Protein AF-A0A1R3S1Y0-F1 (afdb_monomer_lite)

Organism: Aspergillus carbonarius (strain ITEM 5010) (NCBI:txid602072)

Structure (mmCIF, N/CA/C/O backbone):
data_AF-A0A1R3S1Y0-F1
#
_entry.id   AF-A0A1R3S1Y0-F1
#
loop_
_atom_site.group_PDB
_atom_site.id
_atom_site.type_symbol
_atom_site.label_atom_id
_atom_site.label_alt_id
_atom_site.label_comp_id
_atom_site.label_asym_id
_atom_site.label_entity_id
_atom_site.label_seq_id
_atom_site.pdbx_PDB_ins_code
_atom_site.Cartn_x
_atom_site.Cartn_y
_atom_site.Cartn_z
_atom_site.occupancy
_atom_site.B_iso_or_equiv
_atom_site.auth_seq_id
_atom_site.auth_comp_id
_atom_site.auth_asym_id
_atom_site.auth_atom_id
_atom_site.pdbx_PDB_model_num
ATOM 1 N N . MET A 1 1 ? 13.581 -16.186 -20.054 1.00 36.56 1 MET A N 1
ATOM 2 C CA . MET A 1 1 ? 12.235 -16.278 -19.464 1.00 36.56 1 MET A CA 1
ATOM 3 C C . MET A 1 1 ? 11.388 -16.978 -20.484 1.00 36.56 1 MET A C 1
ATOM 5 O O . MET A 1 1 ? 11.221 -16.449 -21.577 1.00 36.56 1 MET A O 1
ATOM 9 N N . GLU A 1 2 ? 10.968 -18.186 -20.160 1.00 37.59 2 GLU A N 1
ATOM 10 C CA . GLU A 1 2 ? 9.925 -18.860 -20.922 1.00 37.59 2 GLU A CA 1
ATOM 11 C C . GLU A 1 2 ? 8.561 -18.342 -20.452 1.00 37.59 2 GLU A C 1
ATOM 13 O O . GLU A 1 2 ? 8.463 -17.737 -19.377 1.00 37.59 2 GLU A O 1
ATOM 18 N N . LEU A 1 3 ? 7.528 -18.495 -21.281 1.00 39.78 3 LEU A N 1
ATOM 19 C CA . LEU A 1 3 ? 6.188 -17.944 -21.026 1.00 39.78 3 LEU A CA 1
ATOM 20 C C . LEU A 1 3 ? 5.546 -18.472 -19.727 1.00 39.78 3 LEU A C 1
ATOM 22 O O . LEU A 1 3 ? 4.613 -17.860 -19.219 1.00 39.78 3 LEU A O 1
ATOM 26 N N . ASP A 1 4 ? 6.061 -19.571 -19.185 1.00 53.78 4 ASP A N 1
ATOM 27 C CA . ASP A 1 4 ? 5.630 -20.271 -17.973 1.00 53.78 4 ASP A CA 1
ATOM 28 C C . ASP A 1 4 ? 6.520 -19.991 -16.744 1.00 53.78 4 ASP A C 1
ATOM 30 O O . ASP A 1 4 ? 6.373 -20.629 -15.700 1.00 53.78 4 ASP A O 1
ATOM 34 N N . SER A 1 5 ? 7.432 -19.018 -16.837 1.00 39.53 5 SER A N 1
ATOM 35 C CA . SER A 1 5 ? 8.285 -18.626 -15.708 1.00 39.53 5 SER A CA 1
ATOM 36 C C . SER A 1 5 ? 7.434 -18.149 -14.517 1.00 39.53 5 SER A C 1
ATOM 38 O O . SER A 1 5 ? 6.557 -17.301 -14.670 1.00 39.53 5 SER A O 1
ATOM 40 N N . VAL A 1 6 ? 7.714 -18.661 -13.312 1.00 43.81 6 VAL A N 1
ATOM 41 C CA . VAL A 1 6 ? 7.012 -18.275 -12.074 1.00 43.81 6 VAL A CA 1
ATOM 42 C C . VAL A 1 6 ? 7.639 -17.012 -11.481 1.00 43.81 6 VAL A C 1
ATOM 44 O O . VAL A 1 6 ? 8.850 -16.951 -11.268 1.00 43.81 6 VAL A O 1
ATOM 47 N N . PHE A 1 7 ? 6.806 -16.014 -11.175 1.00 40.78 7 PHE A N 1
ATOM 48 C CA . PHE A 1 7 ? 7.225 -14.731 -10.604 1.00 40.78 7 PHE A CA 1
ATOM 49 C C . PHE A 1 7 ? 6.645 -14.517 -9.211 1.00 40.78 7 PHE A C 1
ATOM 51 O O . PHE A 1 7 ? 5.503 -14.880 -8.928 1.00 40.78 7 PHE A O 1
ATOM 58 N N . TRP A 1 8 ? 7.411 -13.843 -8.356 1.00 44.31 8 TRP A N 1
ATOM 59 C CA . TRP A 1 8 ? 6.920 -13.387 -7.064 1.00 44.31 8 TRP A CA 1
ATOM 60 C C . TRP A 1 8 ? 6.257 -12.012 -7.203 1.00 44.31 8 TRP A C 1
ATOM 62 O O . TRP A 1 8 ? 6.916 -11.011 -7.474 1.00 44.31 8 TRP A O 1
ATOM 72 N N . LEU A 1 9 ? 4.936 -11.963 -7.013 1.00 45.12 9 LEU A N 1
ATOM 73 C CA . LEU A 1 9 ? 4.124 -10.757 -7.215 1.00 45.12 9 LEU A CA 1
ATOM 74 C C . LEU A 1 9 ? 4.259 -9.713 -6.097 1.00 45.12 9 LEU A C 1
ATOM 76 O O . LEU A 1 9 ? 3.846 -8.575 -6.292 1.00 45.12 9 LEU A O 1
ATOM 80 N N . THR A 1 10 ? 4.824 -10.069 -4.937 1.00 55.62 10 THR A N 1
ATOM 81 C CA . THR A 1 10 ? 4.933 -9.205 -3.743 1.00 55.62 10 THR A CA 1
ATOM 82 C C . THR A 1 10 ? 3.617 -8.454 -3.453 1.00 55.62 10 THR A C 1
ATOM 84 O O . THR A 1 10 ? 2.558 -9.081 -3.361 1.00 55.62 10 THR A O 1
ATOM 87 N N . SER A 1 11 ? 3.626 -7.119 -3.363 1.00 52.81 11 SER A N 1
ATOM 88 C CA . SER A 1 11 ? 2.414 -6.307 -3.185 1.00 52.81 11 SER A CA 1
ATOM 89 C C . SER A 1 11 ? 1.456 -6.330 -4.384 1.00 52.81 11 SER A C 1
ATOM 91 O O . SER A 1 11 ? 0.286 -6.011 -4.198 1.00 52.81 11 SER A O 1
ATOM 93 N N . GLY A 1 12 ? 1.880 -6.780 -5.570 1.00 47.19 12 GLY A N 1
ATOM 94 C CA . GLY A 1 12 ? 0.997 -7.058 -6.713 1.00 47.19 12 GLY A CA 1
ATOM 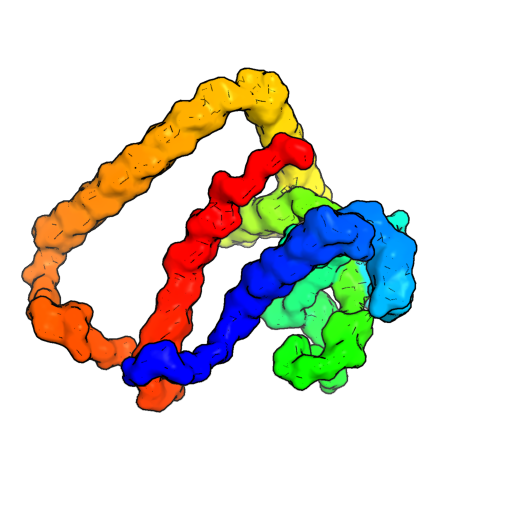95 C C . GLY A 1 12 ? -0.067 -8.123 -6.415 1.00 47.19 12 GLY A C 1
ATOM 96 O O . GLY A 1 12 ? -1.128 -8.131 -7.035 1.00 47.19 12 GLY A O 1
ATOM 97 N N . THR A 1 13 ? 0.148 -8.945 -5.383 1.00 68.69 13 THR A N 1
ATOM 98 C CA . THR A 1 13 ? -0.865 -9.869 -4.851 1.00 68.69 13 THR A CA 1
ATOM 99 C C . THR A 1 13 ? -2.109 -9.128 -4.348 1.00 68.69 13 THR A C 1
ATOM 101 O O . THR A 1 13 ? -3.210 -9.653 -4.471 1.00 68.69 13 THR A O 1
ATOM 104 N N . LYS A 1 14 ? -1.979 -7.879 -3.865 1.00 69.69 14 LYS A N 1
ATOM 105 C CA . LYS A 1 14 ? -3.115 -7.076 -3.376 1.00 69.69 14 LYS A CA 1
ATOM 106 C C . LYS A 1 14 ? -4.176 -6.849 -4.453 1.00 69.69 14 LYS A C 1
ATOM 108 O O . LYS A 1 14 ? -5.354 -6.838 -4.123 1.00 69.69 14 LYS A O 1
ATOM 113 N N . LEU A 1 15 ? -3.784 -6.721 -5.725 1.00 64.69 15 LEU A N 1
ATOM 114 C CA . LEU A 1 15 ? -4.734 -6.590 -6.834 1.00 64.69 15 LEU A CA 1
ATOM 115 C C . LEU A 1 15 ? -5.548 -7.874 -7.018 1.00 64.69 15 LEU A C 1
ATOM 117 O O . LEU A 1 15 ? -6.771 -7.824 -7.105 1.00 64.69 15 LEU A O 1
ATOM 121 N N . VAL A 1 16 ? -4.872 -9.025 -7.038 1.00 71.06 16 VAL A N 1
ATOM 122 C CA . VAL A 1 16 ? -5.528 -10.334 -7.160 1.00 71.06 16 VAL A CA 1
ATOM 123 C C . VAL A 1 16 ? -6.458 -10.573 -5.967 1.00 71.06 16 VAL A C 1
ATOM 125 O O . VAL A 1 16 ? -7.608 -10.962 -6.158 1.00 71.06 16 VAL A O 1
ATOM 128 N N . THR A 1 17 ? -6.003 -10.257 -4.749 1.00 73.94 17 THR A N 1
ATOM 129 C CA . THR A 1 17 ? -6.814 -10.330 -3.526 1.00 73.94 17 THR A CA 1
ATOM 130 C C . THR A 1 17 ? -8.009 -9.382 -3.578 1.00 73.94 17 THR A C 1
ATOM 132 O O . THR A 1 17 ? -9.114 -9.794 -3.243 1.00 73.94 17 THR A O 1
ATOM 135 N N . ALA A 1 18 ? -7.834 -8.141 -4.038 1.00 70.94 18 ALA A N 1
ATOM 136 C CA . ALA A 1 18 ? -8.928 -7.182 -4.165 1.00 70.94 18 ALA A CA 1
ATOM 137 C C . ALA A 1 18 ? -9.983 -7.668 -5.166 1.00 70.94 18 ALA A C 1
ATOM 139 O O . ALA A 1 18 ? -11.170 -7.640 -4.850 1.00 70.94 18 ALA A O 1
ATOM 140 N N . ILE A 1 19 ? -9.570 -8.183 -6.330 1.00 70.88 19 ILE A N 1
ATOM 141 C CA . ILE A 1 19 ? -10.487 -8.773 -7.317 1.00 70.88 19 ILE A CA 1
ATOM 142 C C . ILE A 1 19 ? -11.239 -9.960 -6.703 1.00 70.88 19 ILE A C 1
ATOM 144 O O . ILE A 1 19 ? -12.463 -10.013 -6.800 1.00 70.88 19 ILE A O 1
ATOM 148 N N . ALA A 1 20 ? -10.540 -10.874 -6.025 1.00 75.75 20 ALA A N 1
ATOM 149 C CA . ALA A 1 20 ? -11.164 -12.016 -5.357 1.00 75.75 20 ALA A CA 1
ATOM 150 C C . ALA A 1 20 ? -12.169 -11.577 -4.274 1.00 75.75 20 ALA A C 1
ATOM 152 O O . ALA A 1 20 ? -13.285 -12.095 -4.218 1.00 75.75 20 ALA A O 1
ATOM 153 N N . CYS A 1 21 ? -11.820 -10.578 -3.456 1.00 75.81 21 CYS A N 1
ATOM 154 C CA . CYS A 1 21 ? -12.736 -9.985 -2.482 1.00 75.81 21 CYS A CA 1
ATOM 155 C C . CYS A 1 21 ? -13.970 -9.388 -3.168 1.00 75.81 21 CYS A C 1
ATOM 157 O O . CYS A 1 21 ? -15.089 -9.665 -2.740 1.00 75.81 21 CYS A O 1
ATOM 159 N N . MET A 1 22 ? -13.798 -8.627 -4.252 1.00 77.56 22 MET A N 1
ATOM 160 C CA . MET A 1 22 ? -14.918 -8.019 -4.977 1.00 77.56 22 MET A CA 1
ATOM 161 C C . MET A 1 22 ? -15.824 -9.060 -5.646 1.00 77.56 22 MET A C 1
ATOM 163 O O . MET A 1 22 ? -17.041 -8.900 -5.621 1.00 77.56 22 MET A O 1
ATOM 167 N N . GLN A 1 23 ? -15.273 -10.167 -6.151 1.00 78.25 23 GLN A N 1
ATOM 168 C CA . GLN A 1 23 ? -16.064 -11.295 -6.661 1.00 78.25 23 GLN A CA 1
ATOM 169 C C . GLN A 1 23 ? -16.916 -11.952 -5.565 1.00 78.25 23 GLN A C 1
ATOM 171 O O . GLN A 1 23 ? -18.039 -12.387 -5.819 1.00 78.25 23 GLN A O 1
ATOM 176 N N . LEU A 1 24 ? -16.400 -12.048 -4.336 1.00 77.94 24 LEU A N 1
ATOM 177 C CA . LEU A 1 24 ? -17.170 -12.558 -3.198 1.00 77.94 24 LEU A CA 1
ATOM 178 C C . LEU A 1 24 ? -18.238 -11.562 -2.726 1.00 77.94 24 LEU A C 1
ATOM 180 O O . LEU A 1 24 ? -19.300 -11.989 -2.271 1.00 77.94 24 LEU A O 1
ATOM 184 N N . VAL A 1 25 ? -17.986 -10.257 -2.869 1.00 79.12 25 VAL A N 1
ATOM 185 C CA . VAL A 1 25 ? -18.993 -9.211 -2.637 1.00 79.12 25 VAL A CA 1
ATOM 186 C C . VAL A 1 25 ? -20.126 -9.306 -3.657 1.00 79.12 25 VAL A C 1
ATOM 188 O O . VAL A 1 25 ? -21.291 -9.305 -3.270 1.00 79.12 25 VAL A O 1
ATOM 191 N N . GLU A 1 26 ? -19.809 -9.471 -4.943 1.00 74.00 26 GLU A N 1
ATOM 192 C CA . GLU A 1 26 ? -20.806 -9.642 -6.011 1.00 74.00 26 GLU A CA 1
ATOM 193 C C . GLU A 1 26 ? -21.690 -10.881 -5.787 1.00 74.00 26 GLU A C 1
ATOM 195 O O . GLU A 1 26 ? -22.897 -10.846 -6.016 1.00 74.00 26 GLU A O 1
ATOM 200 N N . LYS A 1 27 ? -21.111 -11.962 -5.251 1.00 83.69 27 LYS A N 1
ATOM 201 C CA . LYS A 1 27 ? -21.838 -13.185 -4.866 1.00 83.69 27 LYS A CA 1
ATOM 202 C C . LYS A 1 27 ? -22.650 -13.051 -3.570 1.00 83.69 27 LYS A C 1
ATOM 204 O O . LYS A 1 27 ? -23.280 -14.023 -3.159 1.00 83.69 27 LYS A O 1
ATOM 209 N N . GLY A 1 28 ? -22.605 -11.900 -2.898 1.00 83.75 28 GLY A N 1
ATOM 210 C CA . GLY A 1 28 ? -23.275 -11.667 -1.616 1.00 83.75 28 GLY A CA 1
ATOM 211 C C . GLY A 1 28 ? -22.668 -12.427 -0.431 1.00 83.75 28 GLY A C 1
ATOM 212 O O . GLY A 1 28 ? -23.284 -12.480 0.630 1.00 83.75 28 GLY A O 1
ATOM 213 N N . VAL A 1 29 ? -21.479 -13.019 -0.596 1.00 87.12 29 VAL A N 1
ATOM 214 C CA . VAL A 1 29 ? -20.763 -13.747 0.467 1.00 87.12 29 VAL A CA 1
ATOM 215 C C . VAL A 1 29 ? -20.057 -12.773 1.404 1.00 87.12 29 VAL A C 1
ATOM 217 O O . VAL A 1 29 ? -20.050 -12.976 2.615 1.00 87.12 29 VAL A O 1
ATOM 220 N N . LEU A 1 30 ? -19.463 -11.716 0.842 1.00 82.94 30 LEU A N 1
ATOM 221 C CA . LEU A 1 30 ? -18.832 -10.638 1.597 1.00 82.94 30 LEU A CA 1
ATOM 222 C C . LEU A 1 30 ? -19.634 -9.344 1.467 1.00 82.94 30 LEU A C 1
ATOM 224 O O . LEU A 1 30 ? -20.295 -9.094 0.462 1.00 82.94 30 LEU A O 1
ATOM 228 N N . ARG A 1 31 ? -19.534 -8.480 2.475 1.00 84.88 31 ARG A N 1
ATOM 229 C CA . ARG A 1 31 ? -20.088 -7.124 2.442 1.00 84.88 31 ARG A CA 1
ATOM 230 C C . ARG A 1 31 ? -19.003 -6.149 2.868 1.00 84.88 31 ARG A C 1
ATOM 232 O O . ARG A 1 31 ? -18.331 -6.359 3.870 1.00 84.88 31 ARG A O 1
ATOM 239 N N . LEU A 1 32 ? -18.817 -5.090 2.082 1.00 75.75 32 LEU A N 1
ATOM 240 C CA . LEU A 1 32 ? -17.691 -4.167 2.251 1.00 75.75 32 LEU A CA 1
ATOM 241 C C . LEU A 1 32 ? -17.685 -3.439 3.599 1.00 75.75 32 LEU A C 1
ATOM 243 O O . LEU A 1 32 ? -16.610 -3.113 4.096 1.00 75.75 32 LEU A O 1
ATOM 247 N N . ASP A 1 33 ? -18.863 -3.207 4.173 1.00 87.81 33 ASP A N 1
ATOM 248 C CA . ASP A 1 33 ? -19.069 -2.391 5.373 1.00 87.81 33 ASP A CA 1
ATOM 249 C C . ASP A 1 33 ? -19.631 -3.204 6.557 1.00 87.81 33 ASP A C 1
ATOM 251 O O . ASP A 1 33 ? -20.208 -2.637 7.479 1.00 87.81 33 ASP A O 1
ATOM 255 N N . ASP A 1 34 ? -19.477 -4.532 6.529 1.00 87.88 34 ASP A N 1
ATOM 256 C CA . ASP A 1 34 ? -19.959 -5.444 7.573 1.00 87.88 34 ASP A CA 1
ATOM 257 C C . ASP A 1 34 ? -18.828 -5.799 8.549 1.00 87.88 34 ASP A C 1
ATOM 259 O O . ASP A 1 34 ? -17.887 -6.511 8.198 1.00 87.88 34 ASP A O 1
ATOM 263 N N . VAL A 1 35 ? -18.907 -5.240 9.758 1.00 90.06 35 VAL A N 1
ATOM 264 C CA . VAL A 1 35 ? -17.921 -5.439 10.832 1.00 90.06 35 VAL A CA 1
ATOM 265 C C . VAL A 1 35 ? -18.063 -6.821 11.463 1.00 90.06 35 VAL A C 1
ATOM 267 O O . VAL A 1 35 ? -17.059 -7.505 11.640 1.00 90.06 35 VAL A O 1
ATOM 270 N N . GLU A 1 36 ? -19.293 -7.257 11.751 1.00 91.81 36 GLU A N 1
ATOM 271 C CA . GLU A 1 36 ? -19.558 -8.545 12.407 1.00 91.81 36 GLU A CA 1
ATOM 272 C C . GLU A 1 36 ? -19.027 -9.703 11.559 1.00 91.81 36 GLU A C 1
ATOM 274 O O . GLU A 1 36 ? -18.466 -10.670 12.076 1.00 91.81 36 GLU A O 1
ATOM 279 N N . LEU A 1 37 ? -19.154 -9.591 10.233 1.00 86.00 37 LEU A N 1
ATOM 280 C CA . LEU A 1 37 ? -18.571 -10.549 9.305 1.00 86.00 37 LEU A CA 1
ATOM 281 C C . LEU A 1 37 ? -17.040 -10.588 9.400 1.00 86.00 37 LEU A C 1
ATOM 283 O O . LEU A 1 37 ? -16.466 -11.676 9.390 1.00 86.00 37 LEU A O 1
ATOM 287 N N . VAL A 1 38 ? -16.376 -9.432 9.479 1.00 84.44 38 VAL A N 1
ATOM 288 C CA . VAL A 1 38 ? -14.910 -9.361 9.602 1.00 84.44 38 VAL A CA 1
ATOM 289 C C . VAL A 1 38 ? -14.452 -9.971 10.922 1.00 84.44 38 VAL A C 1
ATOM 291 O O . VAL A 1 38 ? -13.542 -10.793 10.908 1.00 84.44 38 VAL A O 1
ATOM 294 N N . GLU A 1 39 ? -15.105 -9.637 12.032 1.00 87.12 39 GLU A N 1
ATOM 295 C CA . GLU A 1 39 ? -14.770 -10.153 13.367 1.00 87.12 39 GLU A CA 1
ATOM 296 C C . GLU A 1 39 ? -15.061 -11.655 13.484 1.00 87.12 39 GLU A C 1
ATOM 298 O O . GLU A 1 39 ? -14.283 -12.402 14.072 1.00 87.12 39 GLU A O 1
ATOM 303 N N . LYS A 1 40 ? -16.114 -12.152 12.827 1.00 85.38 40 LYS A N 1
ATOM 304 C CA . LYS A 1 40 ? -16.379 -13.594 12.731 1.00 85.38 40 LYS A CA 1
ATOM 305 C C . LYS A 1 40 ? -15.308 -14.340 11.931 1.00 85.38 40 LYS A C 1
ATOM 307 O O . LYS A 1 40 ? -15.007 -15.491 12.244 1.00 85.38 40 LYS A O 1
ATOM 312 N N . LEU A 1 41 ? -14.795 -13.731 10.860 1.00 82.50 41 LEU A N 1
ATOM 313 C CA . LEU A 1 41 ? -13.782 -14.339 9.992 1.00 82.50 41 LEU A CA 1
ATOM 314 C C . LEU A 1 41 ? -12.367 -14.224 10.572 1.00 82.50 41 LEU A C 1
ATOM 316 O O . LEU A 1 41 ? -11.560 -15.125 10.356 1.00 82.50 41 LEU A O 1
ATOM 320 N N . SER A 1 42 ? -12.075 -13.139 11.288 1.00 81.06 42 SER A N 1
ATOM 321 C CA . SER A 1 42 ? -10.805 -12.892 11.971 1.00 81.06 42 SER A CA 1
ATOM 322 C C . SER A 1 42 ? -11.067 -12.210 13.320 1.00 81.06 42 SER A C 1
ATOM 324 O O . SER A 1 42 ? -11.029 -10.977 13.416 1.00 81.06 42 SER A O 1
ATOM 326 N N . PRO A 1 43 ? -11.324 -13.004 14.375 1.00 82.44 43 PRO A N 1
ATOM 327 C CA . PRO A 1 43 ? -11.558 -12.497 15.729 1.00 82.44 43 PRO A CA 1
ATOM 328 C C . PRO A 1 43 ? -10.374 -11.695 16.277 1.00 82.44 43 PRO A C 1
ATOM 330 O O . PRO A 1 43 ? -10.524 -10.848 17.152 1.00 82.44 43 PRO A O 1
ATOM 333 N N . GLU A 1 44 ? -9.177 -11.914 15.739 1.00 78.69 44 GLU A N 1
ATOM 334 C CA . GLU A 1 44 ? -7.977 -11.173 16.112 1.00 78.69 44 GLU A CA 1
ATOM 335 C C . GLU A 1 44 ? -8.130 -9.676 15.819 1.00 78.69 44 GLU A C 1
ATOM 337 O O . GLU A 1 44 ? -7.687 -8.855 16.621 1.00 78.69 44 GLU A O 1
ATOM 342 N N . LEU A 1 45 ? -8.821 -9.308 14.730 1.00 83.44 45 LEU A N 1
ATOM 343 C CA . LEU A 1 45 ? -9.090 -7.911 14.371 1.00 83.44 45 LEU A CA 1
ATOM 344 C C . LEU A 1 45 ? -10.011 -7.208 15.380 1.00 83.44 45 LEU A C 1
ATOM 346 O O . LEU A 1 45 ? -9.920 -5.985 15.548 1.00 83.44 45 LEU A O 1
ATOM 350 N N . GLU A 1 46 ? -10.844 -7.958 16.104 1.00 83.56 46 GLU A N 1
ATOM 351 C CA . GLU A 1 46 ? -11.665 -7.450 17.208 1.00 83.56 46 GLU A CA 1
ATOM 352 C C . GLU A 1 46 ? -10.800 -7.049 18.415 1.00 83.56 46 GLU A C 1
ATOM 354 O O . GLU A 1 46 ? -11.081 -6.050 19.081 1.00 83.56 46 GLU A O 1
ATOM 359 N N . ALA A 1 47 ? -9.689 -7.744 18.654 1.00 83.88 47 ALA A N 1
ATOM 360 C CA . ALA A 1 47 ? -8.808 -7.474 19.789 1.00 83.88 47 ALA A CA 1
ATOM 361 C C . ALA A 1 47 ? -7.785 -6.350 19.531 1.00 83.88 47 ALA A C 1
ATOM 363 O O . ALA A 1 47 ? -7.222 -5.809 20.484 1.00 83.88 47 ALA A O 1
ATOM 364 N N . VAL A 1 48 ? -7.547 -5.967 18.267 1.00 86.06 48 VAL A N 1
ATOM 365 C CA . VAL A 1 48 ? -6.520 -4.963 17.933 1.00 86.06 48 VAL A CA 1
ATOM 366 C C . VAL A 1 48 ? -6.834 -3.597 18.558 1.00 86.06 48 VAL A C 1
ATOM 368 O O . VAL A 1 48 ? -7.963 -3.090 18.484 1.00 86.06 48 VAL A O 1
ATOM 371 N N . GLN A 1 49 ? -5.792 -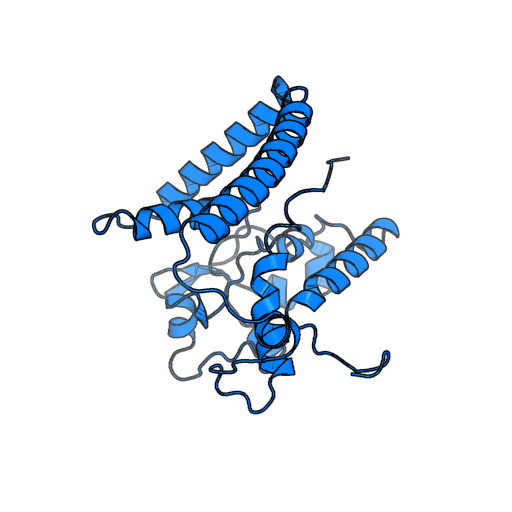2.996 19.137 1.00 89.31 49 GLN A N 1
ATOM 372 C CA . GLN A 1 49 ? -5.791 -1.687 19.789 1.00 89.31 49 GLN A CA 1
ATOM 373 C C . GLN A 1 49 ? -4.988 -0.650 18.992 1.00 89.31 49 GLN A C 1
ATOM 375 O O . GLN A 1 49 ? -4.206 -0.992 18.108 1.00 89.31 49 GLN A O 1
ATOM 380 N N . VAL A 1 50 ? -5.171 0.629 19.315 1.00 87.44 50 VAL A N 1
ATOM 381 C CA . VAL A 1 50 ? -4.474 1.757 18.685 1.00 87.44 50 VAL A CA 1
ATOM 382 C C . VAL A 1 50 ? -3.308 2.210 19.561 1.00 87.44 50 VAL A C 1
ATOM 384 O O . VAL A 1 50 ? -3.495 2.504 20.742 1.00 87.44 50 VAL A O 1
ATOM 387 N N . LEU A 1 51 ? -2.118 2.315 18.974 1.00 87.00 51 LEU A N 1
ATOM 388 C CA . LEU A 1 51 ? -0.897 2.779 19.625 1.00 87.00 51 LEU A CA 1
ATOM 389 C C . LEU A 1 51 ? -0.852 4.311 19.710 1.00 87.00 51 LEU A C 1
ATOM 391 O O . LEU A 1 51 ? -0.868 5.015 18.694 1.00 87.00 51 LEU A O 1
ATOM 395 N N . GLN A 1 52 ? -0.712 4.849 20.919 1.00 85.62 52 GLN A N 1
ATOM 396 C CA . GLN A 1 52 ? -0.544 6.279 21.200 1.00 85.62 52 GLN A CA 1
ATOM 397 C C . GLN A 1 52 ? 0.928 6.689 21.271 1.00 85.62 52 GLN A C 1
ATOM 399 O O . GLN A 1 52 ? 1.816 5.848 21.321 1.00 85.62 52 GLN A O 1
ATOM 404 N N . ASP A 1 53 ? 1.206 7.991 21.143 1.00 79.19 53 ASP A N 1
ATOM 405 C CA . ASP A 1 53 ? 2.587 8.507 21.036 1.00 79.19 53 ASP A CA 1
ATOM 406 C C . ASP A 1 53 ? 3.411 8.317 22.312 1.00 79.19 53 ASP A C 1
ATOM 408 O O . ASP A 1 53 ? 4.633 8.284 22.243 1.00 79.19 53 ASP A O 1
ATOM 412 N N . ASP A 1 54 ? 2.749 8.141 23.452 1.00 81.94 54 ASP A N 1
ATOM 413 C CA . ASP A 1 54 ? 3.362 7.779 24.731 1.00 81.94 54 ASP A CA 1
ATOM 414 C C . ASP A 1 54 ? 3.621 6.265 24.875 1.00 81.94 54 ASP A C 1
ATOM 416 O O . ASP A 1 54 ? 4.082 5.814 25.921 1.00 81.94 54 ASP A O 1
ATOM 420 N N . GLY A 1 55 ? 3.321 5.478 23.834 1.00 82.62 55 GLY A N 1
ATOM 421 C CA . GLY A 1 55 ? 3.458 4.023 23.816 1.00 82.62 55 GLY A CA 1
ATOM 422 C C . GLY A 1 55 ? 2.271 3.268 24.418 1.00 82.62 55 GLY A C 1
ATOM 423 O O . GLY A 1 55 ? 2.281 2.039 24.416 1.00 82.62 55 GLY A O 1
ATOM 424 N N . THR A 1 56 ? 1.238 3.959 24.912 1.00 87.88 56 THR A N 1
ATOM 425 C CA . THR A 1 56 ? 0.045 3.299 25.462 1.00 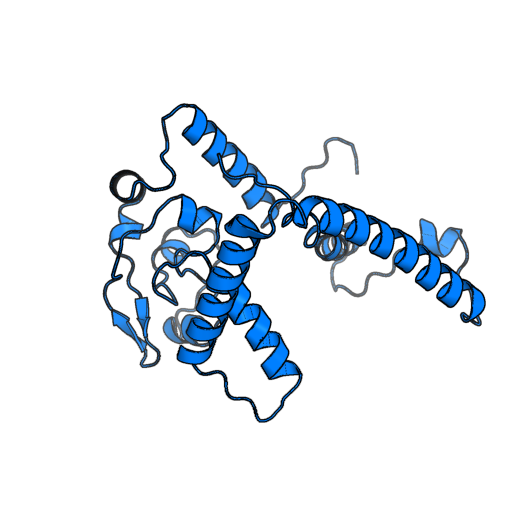87.88 56 THR A CA 1
ATOM 426 C C . THR A 1 56 ? -0.860 2.747 24.358 1.00 87.88 56 THR A C 1
ATOM 428 O O . THR A 1 56 ? -0.889 3.251 23.233 1.00 87.88 56 THR A O 1
ATOM 431 N N . LEU A 1 57 ? -1.615 1.693 24.679 1.00 90.12 57 LEU A N 1
ATOM 432 C CA . LEU A 1 57 ? -2.613 1.100 23.791 1.00 90.12 57 LEU A CA 1
ATOM 433 C C . LEU A 1 57 ? -4.015 1.498 24.245 1.00 90.12 57 LEU A C 1
ATOM 435 O O . LEU A 1 57 ? -4.368 1.336 25.414 1.00 90.12 57 LEU A O 1
ATOM 439 N N . VAL A 1 58 ? -4.824 1.990 23.309 1.00 90.94 58 VAL A N 1
ATOM 440 C CA . VAL A 1 58 ? -6.226 2.340 23.562 1.00 90.94 58 VAL A CA 1
ATOM 441 C C . VAL A 1 58 ? -7.164 1.524 22.673 1.00 90.94 58 VAL A C 1
ATOM 443 O O . VAL A 1 58 ? -6.788 1.167 21.554 1.00 90.94 58 VAL A O 1
ATOM 446 N N . PRO A 1 59 ? -8.397 1.228 23.117 1.00 91.69 59 PRO A N 1
ATOM 447 C CA . PRO A 1 59 ? -9.388 0.585 22.262 1.00 91.69 59 PRO A CA 1
ATOM 448 C C . PRO A 1 59 ? -9.649 1.385 20.977 1.00 91.69 59 PRO A C 1
ATOM 450 O O . PRO A 1 59 ? -9.639 2.620 20.976 1.00 91.69 59 PRO A O 1
ATOM 453 N N . LYS A 1 60 ? -9.908 0.678 19.874 1.00 88.75 60 LYS A N 1
ATOM 454 C CA . LYS A 1 60 ? -10.415 1.305 18.648 1.00 88.75 60 LYS A CA 1
ATOM 455 C C . LYS A 1 60 ? -11.844 1.811 18.866 1.00 88.75 60 LYS A C 1
ATOM 457 O O . LYS A 1 60 ? -12.636 1.179 19.557 1.00 88.75 60 LYS A O 1
ATOM 462 N N . GLU A 1 61 ? -12.173 2.947 18.264 1.00 86.12 61 GLU A N 1
ATOM 463 C CA . GLU A 1 61 ? -13.491 3.590 18.409 1.00 86.12 61 GLU A CA 1
ATOM 464 C C . GLU A 1 61 ? -14.576 2.928 17.549 1.00 86.12 61 GLU A C 1
ATOM 466 O O . GLU A 1 61 ? -15.768 3.111 17.786 1.00 86.12 61 GLU A O 1
ATOM 471 N N . ARG A 1 62 ? -14.163 2.175 16.526 1.00 84.25 62 ARG A N 1
ATOM 472 C CA . ARG A 1 62 ? -15.044 1.459 15.601 1.00 84.25 62 ARG A CA 1
ATOM 473 C C . ARG A 1 62 ? -14.393 0.178 15.108 1.00 84.25 62 ARG A C 1
ATOM 475 O O . ARG A 1 62 ? -13.168 0.102 15.038 1.00 84.25 62 ARG A O 1
ATOM 482 N N . GLY A 1 63 ? -15.218 -0.786 14.716 1.00 88.12 63 GLY A N 1
ATOM 483 C CA . GLY A 1 63 ? -14.760 -2.008 14.066 1.00 88.12 63 GLY A CA 1
ATOM 484 C C . GLY A 1 63 ? -14.140 -1.764 12.687 1.00 88.12 63 GLY A C 1
ATOM 485 O O . GLY A 1 63 ? -14.355 -0.726 12.052 1.00 88.12 63 GLY A O 1
ATOM 486 N N . ILE A 1 64 ? -13.343 -2.732 12.239 1.00 86.56 64 ILE A N 1
ATOM 487 C CA . ILE A 1 64 ? -12.639 -2.706 10.952 1.00 86.56 64 ILE A CA 1
ATOM 488 C C . ILE A 1 64 ? -13.529 -3.358 9.891 1.00 86.56 64 ILE A C 1
ATOM 490 O O . ILE A 1 64 ? -14.088 -4.424 10.119 1.00 86.56 64 ILE A O 1
ATOM 494 N N . THR A 1 65 ? -13.633 -2.742 8.712 1.00 87.12 65 THR A N 1
ATOM 495 C CA . THR A 1 65 ? -14.391 -3.302 7.583 1.00 87.12 65 THR A CA 1
ATOM 496 C C . THR A 1 65 ? -13.479 -3.763 6.446 1.00 87.12 65 THR A C 1
ATOM 498 O O . THR A 1 65 ? -12.337 -3.311 6.317 1.00 87.12 65 THR A O 1
ATOM 501 N N . ILE A 1 66 ? -13.999 -4.618 5.558 1.00 82.44 66 ILE A N 1
ATOM 502 C CA . ILE A 1 66 ? -13.288 -5.060 4.345 1.00 82.44 66 ILE A CA 1
ATOM 503 C C . ILE A 1 66 ? -12.907 -3.859 3.477 1.00 82.44 66 ILE A C 1
ATOM 505 O O . ILE A 1 66 ? -11.787 -3.803 2.972 1.00 82.44 66 ILE A O 1
ATOM 509 N N . ARG A 1 67 ? -13.794 -2.862 3.347 1.00 81.25 67 ARG A N 1
ATOM 510 C CA . ARG A 1 67 ? -13.485 -1.615 2.636 1.00 81.25 67 ARG A CA 1
ATOM 511 C C . ARG A 1 67 ? -12.225 -0.973 3.195 1.00 81.25 67 ARG A C 1
ATOM 513 O O . ARG A 1 67 ? -11.336 -0.645 2.422 1.00 81.25 67 ARG A O 1
ATOM 520 N N . MET A 1 68 ? -12.128 -0.849 4.518 1.00 76.88 68 MET A N 1
ATOM 521 C CA . MET A 1 68 ? -10.979 -0.219 5.168 1.00 76.88 68 MET A CA 1
ATOM 522 C C . MET A 1 68 ? -9.678 -0.995 4.962 1.00 76.88 68 MET A C 1
ATOM 524 O O . MET A 1 68 ? -8.621 -0.377 4.830 1.00 76.88 68 MET A O 1
ATOM 528 N N . LEU A 1 69 ? -9.742 -2.327 4.921 1.00 80.94 69 LEU A N 1
ATOM 529 C CA . LEU A 1 69 ? -8.588 -3.172 4.606 1.00 80.94 69 LEU A CA 1
ATOM 530 C C . LEU A 1 69 ? -8.144 -2.981 3.148 1.00 80.94 69 LEU A C 1
ATOM 532 O O . LEU A 1 69 ? -6.960 -2.770 2.893 1.00 80.94 69 LEU A O 1
ATOM 536 N N . LEU A 1 70 ? -9.091 -2.973 2.203 1.00 78.88 70 LEU A N 1
ATOM 537 C CA . LEU A 1 70 ? -8.815 -2.782 0.774 1.00 78.88 70 LEU A CA 1
ATOM 538 C C . LEU A 1 70 ? -8.300 -1.372 0.449 1.00 78.88 70 LEU A C 1
ATOM 540 O O . LEU A 1 70 ? -7.488 -1.214 -0.459 1.00 78.88 70 LEU A O 1
ATOM 544 N N . THR A 1 71 ? -8.746 -0.351 1.185 1.00 70.50 71 THR A N 1
ATOM 545 C CA . THR A 1 71 ? -8.351 1.049 0.958 1.00 70.50 71 THR A CA 1
ATOM 546 C C . THR A 1 71 ? -7.197 1.513 1.842 1.00 70.50 71 THR A C 1
ATOM 548 O O . THR A 1 71 ? -6.888 2.700 1.836 1.00 70.50 71 THR A O 1
ATOM 551 N N . HIS A 1 72 ? -6.549 0.613 2.592 1.00 72.69 72 HIS A N 1
ATOM 552 C CA . HIS A 1 72 ? -5.445 0.949 3.503 1.00 72.69 72 HIS A CA 1
ATOM 553 C C . HIS A 1 72 ? -5.804 2.015 4.548 1.00 72.69 72 HIS A C 1
ATOM 555 O O . HIS A 1 72 ? -5.016 2.895 4.886 1.00 72.69 72 HIS A O 1
ATOM 561 N N . THR A 1 73 ? -7.017 1.933 5.081 1.00 72.38 73 THR A N 1
ATOM 562 C CA . THR A 1 73 ? -7.563 2.923 6.015 1.00 72.38 73 THR A CA 1
ATOM 563 C C . THR A 1 73 ? -8.037 2.303 7.315 1.00 72.38 73 THR A C 1
ATOM 565 O O . THR A 1 73 ? -8.737 2.955 8.077 1.00 72.38 73 THR A O 1
ATOM 568 N N . ALA A 1 74 ? -7.683 1.045 7.572 1.00 73.19 74 ALA A N 1
ATOM 569 C CA . ALA A 1 74 ? -7.935 0.373 8.843 1.00 73.19 74 ALA A CA 1
ATOM 570 C C . ALA A 1 74 ? -6.995 0.848 9.969 1.00 73.19 74 ALA A C 1
ATOM 572 O O . ALA A 1 74 ? -7.258 0.560 11.126 1.00 73.19 74 ALA A O 1
ATOM 573 N N . GLY A 1 75 ? -5.927 1.589 9.646 1.00 74.88 75 GLY A N 1
ATOM 574 C CA . GLY A 1 75 ? -4.959 2.099 10.624 1.00 74.88 75 GLY A CA 1
ATOM 575 C C . GLY A 1 75 ? -3.699 1.244 10.783 1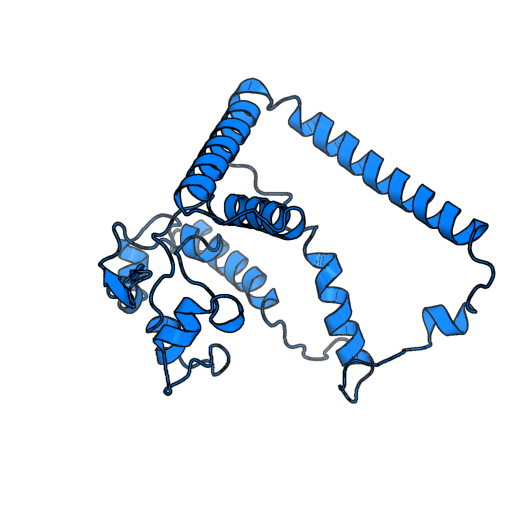.00 74.88 75 GLY A C 1
ATOM 576 O O . GLY A 1 75 ? -2.817 1.616 11.550 1.00 74.88 75 GLY A O 1
ATOM 577 N N . PHE A 1 76 ? -3.577 0.131 10.053 1.00 80.12 76 PHE A N 1
ATOM 578 C CA . PHE A 1 76 ? -2.328 -0.630 9.965 1.00 80.12 76 PHE A CA 1
ATOM 579 C C . PHE A 1 76 ? -1.251 0.168 9.229 1.00 80.12 76 PHE A C 1
ATOM 581 O O . PHE A 1 76 ? -1.538 0.880 8.263 1.00 80.12 76 PHE A O 1
ATOM 588 N N . GLY A 1 77 ? -0.003 0.016 9.660 1.00 74.50 77 GLY A N 1
ATOM 589 C CA . GLY A 1 77 ? 1.154 0.573 8.966 1.00 74.50 77 GLY A CA 1
ATOM 590 C C . GLY A 1 77 ? 2.278 -0.436 8.854 1.00 74.50 77 GLY A C 1
ATOM 591 O O . GLY A 1 77 ? 2.109 -1.592 9.207 1.00 74.50 77 GLY A O 1
ATOM 592 N N . TYR A 1 78 ? 3.425 0.026 8.377 1.00 73.56 78 TYR A N 1
ATOM 593 C CA . TYR A 1 78 ? 4.627 -0.787 8.286 1.00 73.56 78 TYR A CA 1
ATOM 594 C C . TYR A 1 78 ? 5.708 -0.238 9.210 1.00 73.56 78 TYR A C 1
ATOM 596 O O . TYR A 1 78 ? 5.949 0.975 9.232 1.00 73.56 78 TYR A O 1
ATOM 604 N N . SER A 1 79 ? 6.384 -1.119 9.935 1.00 69.31 79 SER A N 1
ATOM 605 C CA . SER A 1 79 ? 7.455 -0.802 10.884 1.00 69.31 79 SER A CA 1
ATOM 606 C C . SER A 1 79 ? 8.615 -0.071 10.218 1.00 69.31 79 SER A C 1
ATOM 608 O O . SER A 1 79 ? 9.110 0.922 10.750 1.00 69.31 79 SER A O 1
ATOM 610 N N . PHE A 1 80 ? 8.971 -0.456 8.989 1.00 67.75 80 PHE A N 1
ATOM 611 C CA . PHE A 1 80 ? 10.019 0.211 8.213 1.00 67.75 80 PHE A CA 1
ATOM 612 C C . PHE A 1 80 ? 9.665 1.654 7.812 1.00 67.75 80 PHE A C 1
ATOM 614 O O . PHE A 1 80 ? 10.553 2.433 7.476 1.00 67.75 80 PHE A O 1
ATOM 621 N N . SER A 1 81 ? 8.378 2.020 7.836 1.00 60.97 81 SER A N 1
ATOM 622 C CA . SER A 1 81 ? 7.893 3.373 7.519 1.00 60.97 81 SER A CA 1
ATOM 623 C C . SER A 1 81 ? 7.434 4.152 8.753 1.00 60.97 81 SER A C 1
ATOM 625 O O . SER A 1 81 ? 7.058 5.319 8.636 1.00 60.97 81 SER A O 1
ATOM 627 N N . ASN A 1 82 ? 7.426 3.534 9.938 1.00 69.12 82 ASN A N 1
ATOM 628 C CA . ASN A 1 82 ? 6.932 4.158 11.155 1.00 69.12 82 ASN A CA 1
ATOM 629 C C . ASN A 1 82 ? 7.813 3.807 12.357 1.00 69.12 82 ASN A C 1
ATOM 631 O O . ASN A 1 82 ? 7.702 2.738 12.954 1.00 69.12 82 ASN A O 1
ATOM 635 N N . LYS A 1 83 ? 8.653 4.769 12.744 1.00 75.00 83 LYS A N 1
ATOM 636 C CA . LYS A 1 83 ? 9.608 4.630 13.847 1.00 75.00 83 LYS A CA 1
ATOM 637 C C . LYS A 1 83 ? 8.940 4.258 15.174 1.00 75.00 83 LYS A C 1
ATOM 639 O O . LYS A 1 83 ? 9.450 3.408 15.886 1.00 75.00 83 LYS A O 1
ATOM 644 N N . LYS A 1 84 ? 7.774 4.833 15.467 1.00 78.81 84 LYS A N 1
ATOM 645 C CA . LYS A 1 84 ? 7.018 4.552 16.692 1.00 78.81 84 LYS A CA 1
ATOM 646 C C . LYS A 1 84 ? 6.535 3.100 16.749 1.00 78.81 84 LYS A C 1
ATOM 648 O O . LYS A 1 84 ? 6.616 2.470 17.797 1.00 78.81 84 LYS A O 1
ATOM 653 N N . LEU A 1 85 ? 6.049 2.564 15.629 1.00 75.94 85 LEU A N 1
ATOM 654 C CA . LEU A 1 85 ? 5.680 1.153 15.542 1.00 75.94 85 LEU A CA 1
ATOM 655 C C . LEU A 1 85 ? 6.902 0.260 15.747 1.00 75.94 85 LEU A C 1
ATOM 657 O O . LEU A 1 85 ? 6.853 -0.645 16.568 1.00 75.94 85 LEU A O 1
ATOM 661 N N . LEU A 1 86 ? 8.006 0.550 15.059 1.00 77.75 86 LEU A N 1
ATOM 662 C CA . LEU A 1 86 ? 9.250 -0.201 15.214 1.00 77.75 86 LEU A CA 1
ATOM 663 C C . LEU A 1 86 ? 9.746 -0.198 16.672 1.00 77.75 86 LEU A C 1
ATOM 665 O O . LEU A 1 86 ? 10.096 -1.243 17.212 1.00 77.75 86 LEU A O 1
ATOM 669 N N . GLU A 1 87 ? 9.720 0.962 17.330 1.00 78.56 87 GLU A N 1
ATOM 670 C CA . GLU A 1 87 ? 10.136 1.123 18.728 1.00 78.56 87 GLU A CA 1
ATOM 671 C C . GLU A 1 87 ? 9.203 0.409 19.714 1.00 78.56 87 GLU A C 1
ATOM 673 O O . GLU A 1 87 ? 9.677 -0.088 20.735 1.00 78.56 87 GLU A O 1
ATOM 678 N N . SER A 1 88 ? 7.907 0.287 19.404 1.00 76.12 88 SER A N 1
ATOM 679 C CA . SER A 1 88 ? 6.946 -0.417 20.269 1.00 76.12 88 SER A CA 1
ATOM 680 C C . SER A 1 88 ? 7.251 -1.910 20.439 1.00 76.12 88 SER A C 1
ATOM 682 O O . SER A 1 88 ? 6.916 -2.490 21.469 1.00 76.12 88 SER A O 1
ATOM 684 N N . TYR A 1 89 ? 7.956 -2.514 19.478 1.00 74.69 89 TYR A N 1
ATOM 685 C CA . TYR A 1 89 ? 8.414 -3.904 19.551 1.00 74.69 89 TYR A CA 1
ATOM 686 C C . TYR A 1 89 ? 9.782 -4.060 20.231 1.00 74.69 89 TYR A C 1
ATOM 688 O O . TYR A 1 89 ? 10.209 -5.182 20.511 1.00 74.69 89 TYR A O 1
ATOM 696 N N . GLY A 1 90 ? 10.465 -2.954 20.551 1.00 70.69 90 GLY A N 1
ATOM 697 C CA . GLY A 1 90 ? 11.719 -2.948 21.302 1.00 70.69 90 GLY A CA 1
ATOM 698 C C . GLY A 1 90 ? 12.757 -3.944 20.767 1.00 70.69 90 GLY A C 1
ATOM 699 O O . GLY A 1 90 ? 13.012 -4.022 19.568 1.00 70.69 90 GLY A O 1
ATOM 700 N N . ALA A 1 91 ? 13.356 -4.726 21.671 1.00 61.12 91 ALA A N 1
ATOM 701 C CA . ALA A 1 91 ? 14.351 -5.747 21.329 1.00 61.12 91 ALA A CA 1
ATOM 702 C C . ALA A 1 91 ? 13.758 -7.014 20.685 1.00 61.12 91 ALA A C 1
ATOM 704 O O . ALA A 1 91 ? 14.519 -7.816 20.146 1.00 61.12 91 ALA A O 1
ATOM 705 N N . CYS A 1 92 ? 12.434 -7.208 20.743 1.00 65.19 92 CYS A N 1
ATOM 706 C CA . CYS A 1 92 ? 11.777 -8.347 20.099 1.00 65.19 92 CYS A CA 1
ATOM 707 C C . CYS A 1 92 ? 11.831 -8.229 18.570 1.00 65.19 92 CYS A C 1
ATOM 709 O O . CYS A 1 92 ? 11.873 -9.250 17.892 1.00 65.19 92 CYS A O 1
ATOM 711 N N . GLY A 1 93 ? 11.885 -6.997 18.045 1.00 63.84 93 GLY A N 1
ATOM 712 C CA . GLY A 1 93 ? 11.806 -6.731 16.612 1.00 63.84 93 GLY A CA 1
ATOM 713 C C . GLY A 1 93 ? 10.429 -7.073 16.035 1.00 63.84 93 GLY A C 1
ATOM 714 O O . GLY A 1 93 ? 9.632 -7.786 16.640 1.00 63.84 93 GLY A O 1
ATOM 715 N N . LEU A 1 94 ? 10.136 -6.529 14.858 1.00 68.19 94 LEU A N 1
ATOM 716 C CA . LEU A 1 94 ? 8.986 -6.926 14.055 1.00 68.19 94 LEU A CA 1
ATOM 717 C C . LEU A 1 94 ? 9.504 -7.224 12.651 1.00 68.19 94 LEU A C 1
ATOM 719 O O . LEU A 1 94 ? 10.098 -6.342 12.028 1.00 68.19 94 LEU A O 1
ATOM 723 N N . ASP A 1 95 ? 9.303 -8.449 12.170 1.00 67.88 95 ASP A N 1
ATOM 724 C CA . ASP A 1 95 ? 9.622 -8.824 10.794 1.00 67.88 95 ASP A CA 1
ATOM 725 C C . ASP A 1 95 ? 8.336 -9.192 10.046 1.00 67.88 95 ASP A C 1
ATOM 727 O O . ASP A 1 95 ? 7.913 -10.339 9.925 1.00 67.88 95 ASP A O 1
ATOM 731 N N . GLU A 1 96 ? 7.713 -8.157 9.489 1.00 66.25 96 GLU A N 1
ATOM 732 C CA . GLU A 1 96 ? 6.433 -8.216 8.772 1.00 66.25 96 GLU A CA 1
ATOM 733 C C . GLU A 1 96 ? 6.492 -9.087 7.497 1.00 66.25 96 GLU A C 1
ATOM 735 O O . GLU A 1 96 ? 5.466 -9.307 6.846 1.00 66.25 96 GLU A O 1
ATOM 740 N N . PHE A 1 97 ? 7.677 -9.588 7.126 1.00 67.12 97 PHE A N 1
ATOM 741 C CA . PHE A 1 97 ? 7.914 -10.419 5.947 1.00 67.12 97 PHE A CA 1
ATOM 742 C C . PHE A 1 97 ? 8.117 -11.906 6.269 1.00 67.12 97 PHE A C 1
ATOM 744 O O . PHE A 1 97 ? 8.211 -12.710 5.338 1.00 67.12 97 PHE A O 1
ATOM 751 N N . THR A 1 98 ? 8.108 -12.302 7.549 1.00 65.38 98 THR A N 1
ATOM 752 C CA . THR A 1 98 ? 8.180 -13.718 7.968 1.00 65.38 98 THR A CA 1
ATOM 753 C C . THR A 1 98 ? 6.955 -14.526 7.540 1.00 65.38 98 THR A C 1
ATOM 755 O O . THR A 1 98 ? 7.015 -15.752 7.444 1.00 65.38 98 THR A O 1
ATOM 758 N N . GLY A 1 99 ? 5.827 -13.849 7.298 1.00 57.16 99 GLY A N 1
ATOM 759 C CA . GLY A 1 99 ? 4.534 -14.486 7.048 1.00 57.16 99 GLY A CA 1
ATOM 760 C C . GLY A 1 99 ? 3.897 -15.078 8.309 1.00 57.16 99 GLY A C 1
ATOM 761 O O . GLY A 1 99 ? 2.891 -15.782 8.210 1.00 57.16 99 GLY A O 1
ATOM 762 N N . SER A 1 100 ? 4.455 -14.799 9.492 1.00 64.94 100 SER A N 1
ATOM 763 C CA . SER A 1 100 ? 3.868 -15.205 10.764 1.00 64.94 100 SER A CA 1
ATOM 764 C C . SER A 1 100 ? 2.561 -14.451 11.000 1.00 64.94 100 SER A C 1
ATOM 766 O O . SER A 1 100 ? 2.547 -13.229 11.154 1.00 64.94 100 SER A O 1
ATOM 768 N N . TYR A 1 101 ? 1.446 -15.186 11.070 1.00 62.66 101 TYR A N 1
ATOM 769 C CA . TYR A 1 101 ? 0.138 -14.593 11.370 1.00 62.66 101 TYR A CA 1
ATOM 770 C C . TYR A 1 101 ? 0.160 -13.837 12.705 1.00 62.66 101 TYR A C 1
ATOM 772 O O . TYR A 1 101 ? -0.476 -12.795 12.838 1.00 62.66 101 TYR A O 1
ATOM 780 N N . HIS A 1 102 ? 0.928 -14.340 13.677 1.00 65.12 102 HIS A N 1
ATOM 781 C CA . HIS A 1 102 ? 1.041 -13.746 14.999 1.00 65.12 102 HIS A CA 1
ATOM 782 C C . HIS A 1 102 ? 1.753 -12.392 14.936 1.00 65.12 102 HIS A C 1
ATOM 784 O O . HIS A 1 102 ? 1.356 -11.468 15.634 1.00 65.12 102 HIS A O 1
ATOM 790 N N . GLU A 1 103 ? 2.767 -12.228 14.086 1.00 64.56 103 GLU A N 1
ATOM 791 C CA . GLU A 1 103 ? 3.467 -10.943 13.929 1.00 64.56 103 GLU A CA 1
ATOM 792 C C . GLU A 1 103 ? 2.610 -9.921 13.174 1.00 64.56 103 GLU A C 1
ATOM 794 O O . GLU A 1 103 ? 2.574 -8.756 13.553 1.00 64.56 103 GLU A O 1
ATOM 799 N N . ILE A 1 104 ? 1.840 -10.366 12.177 1.00 64.25 104 ILE A N 1
ATOM 800 C CA . ILE A 1 104 ? 0.968 -9.492 11.377 1.00 64.25 104 ILE A CA 1
ATOM 801 C C . ILE A 1 104 ? -0.266 -9.032 12.173 1.00 64.25 104 ILE A C 1
ATOM 803 O O . ILE A 1 104 ? -0.668 -7.875 12.075 1.00 64.25 104 ILE A O 1
ATOM 807 N N . LEU A 1 105 ? -0.884 -9.922 12.957 1.00 66.12 105 LEU A N 1
ATOM 808 C CA . LEU A 1 105 ? -2.141 -9.636 13.663 1.00 66.12 105 LEU A CA 1
ATOM 809 C C . LEU A 1 105 ? -1.948 -9.128 15.097 1.00 66.12 105 LEU A C 1
ATOM 811 O O . LEU A 1 105 ? -2.873 -8.544 15.654 1.00 66.12 105 LEU A O 1
ATOM 815 N N . SER A 1 106 ? -0.762 -9.293 15.695 1.00 69.00 106 SER A N 1
ATOM 816 C CA . SER A 1 106 ? -0.438 -8.654 16.986 1.00 69.00 106 SER A CA 1
ATOM 817 C C . SER A 1 106 ? -0.119 -7.165 16.855 1.00 69.00 106 SER A C 1
ATOM 819 O O . SER A 1 106 ? 0.047 -6.480 17.864 1.00 69.00 106 SER A O 1
ATOM 821 N N . GLN A 1 107 ? -0.036 -6.664 15.621 1.00 75.56 107 GLN A N 1
ATOM 822 C CA . GLN A 1 107 ? 0.321 -5.291 15.334 1.00 75.56 107 GLN A CA 1
ATOM 823 C C . GLN A 1 107 ? -0.741 -4.302 15.811 1.00 75.56 107 GLN A C 1
ATOM 825 O O . GLN A 1 107 ? -1.886 -4.376 15.358 1.00 75.56 107 GLN A O 1
ATOM 830 N N . PRO A 1 108 ? -0.384 -3.324 16.666 1.00 82.06 108 PRO A N 1
ATOM 831 C CA . PRO A 1 108 ? -1.320 -2.276 17.013 1.00 82.06 108 PRO A CA 1
ATOM 832 C C . PRO A 1 108 ? -1.537 -1.346 15.814 1.00 82.06 108 PRO A C 1
ATOM 834 O O . PRO A 1 108 ? -0.636 -1.090 15.006 1.00 82.06 108 PRO A O 1
ATOM 837 N N . LEU A 1 109 ? -2.739 -0.787 15.720 1.00 80.31 109 LEU A N 1
ATOM 838 C CA . LEU A 1 109 ? -3.048 0.240 14.736 1.00 80.31 109 LEU A CA 1
ATOM 839 C C . LEU A 1 109 ? -2.267 1.511 15.069 1.00 80.31 109 LEU A C 1
ATOM 841 O O . LEU A 1 109 ? -2.172 1.926 16.222 1.00 80.31 109 LEU A O 1
ATOM 845 N N . LEU A 1 110 ? -1.752 2.184 14.053 1.00 76.69 110 LEU A N 1
ATOM 846 C CA . LEU A 1 110 ? -1.097 3.480 14.206 1.00 76.69 110 LEU A CA 1
ATOM 847 C C . LEU A 1 110 ? -2.092 4.628 14.353 1.00 76.69 110 LEU A C 1
ATOM 849 O O . LEU A 1 110 ? -1.753 5.680 14.899 1.00 76.69 110 LEU A O 1
ATOM 853 N N . GLN A 1 111 ? -3.301 4.441 13.828 1.00 71.88 111 GLN A N 1
ATOM 854 C CA . GLN A 1 111 ? -4.390 5.407 13.875 1.00 71.88 111 GLN A CA 1
ATOM 855 C C . GLN A 1 111 ? -5.738 4.692 13.984 1.00 71.88 111 GLN A C 1
ATOM 857 O O . GLN A 1 111 ? -5.860 3.510 13.671 1.00 71.88 111 GLN A O 1
ATOM 862 N N . GLN A 1 112 ? -6.774 5.439 14.369 1.00 78.25 112 GLN A N 1
ATOM 863 C CA . GLN A 1 112 ? -8.150 4.972 14.223 1.00 78.25 112 GLN A CA 1
ATOM 864 C C . GLN A 1 112 ? -8.459 4.732 12.730 1.00 78.25 112 GLN A C 1
ATOM 866 O O . GLN A 1 112 ? -8.040 5.542 11.894 1.00 78.25 112 GLN A O 1
ATOM 871 N N . PRO A 1 113 ? -9.212 3.678 12.368 1.00 60.62 113 PRO A N 1
ATOM 872 C CA . PRO A 1 113 ? -9.625 3.450 10.984 1.00 60.62 113 PRO A CA 1
ATOM 873 C C . PRO A 1 113 ? -10.303 4.702 10.385 1.00 60.62 113 PRO A C 1
ATOM 875 O O . PRO A 1 113 ? -11.182 5.229 11.060 1.00 60.62 113 PRO A O 1
ATOM 878 N N . ALA A 1 114 ? -9.948 5.206 9.184 1.00 57.50 114 ALA A N 1
ATOM 879 C CA . ALA A 1 114 ? -10.579 6.366 8.500 1.00 57.50 114 ALA A CA 1
ATOM 880 C C . ALA A 1 114 ? -10.228 6.506 6.988 1.00 57.50 114 ALA A C 1
ATOM 882 O O . ALA A 1 114 ? -9.060 6.643 6.635 1.00 57.50 114 ALA A O 1
ATOM 883 N N . LEU A 1 115 ? -11.226 6.544 6.085 1.00 47.91 115 LEU A N 1
ATOM 884 C CA . LEU A 1 115 ? -11.054 6.350 4.623 1.00 47.91 115 LEU A CA 1
ATOM 885 C C . LEU A 1 115 ? -10.190 7.387 3.827 1.00 47.91 115 LEU A C 1
ATOM 887 O O . LEU A 1 115 ? -9.472 6.966 2.929 1.00 47.91 115 LEU A O 1
ATOM 891 N N . PRO A 1 116 ? -10.243 8.715 4.051 1.00 55.66 116 PRO A N 1
ATOM 892 C CA . PRO A 1 116 ? -9.368 9.671 3.309 1.00 55.66 116 PRO A CA 1
ATOM 893 C C . PRO A 1 116 ? -8.013 10.112 3.923 1.00 55.66 116 PRO A C 1
ATOM 895 O O . PRO A 1 116 ? -7.392 11.044 3.407 1.00 55.66 116 PRO A O 1
ATOM 898 N N . PHE A 1 117 ? -7.523 9.530 5.021 1.00 57.94 117 PHE A N 1
ATOM 899 C CA . PHE A 1 117 ? -6.405 10.143 5.772 1.00 57.94 117 PHE A CA 1
ATOM 900 C C . PHE A 1 117 ? -5.016 10.024 5.097 1.00 57.94 117 PHE A C 1
ATOM 902 O O . PHE A 1 117 ? -4.185 10.921 5.242 1.00 57.94 117 PHE A O 1
ATOM 909 N N . LEU A 1 118 ? -4.774 8.983 4.285 1.00 59.84 118 LEU A N 1
ATOM 910 C CA . LEU A 1 118 ? -3.478 8.743 3.624 1.00 59.84 118 LEU A CA 1
ATOM 911 C C . LEU A 1 118 ? -3.078 9.874 2.657 1.00 59.84 118 LEU A C 1
ATOM 913 O O . LEU A 1 118 ? -1.948 10.365 2.701 1.00 59.84 118 LEU A O 1
ATOM 917 N N . ALA A 1 119 ? -4.012 10.349 1.828 1.00 60.81 119 ALA A N 1
ATOM 918 C CA . ALA A 1 119 ? -3.761 11.446 0.891 1.00 60.81 119 ALA A CA 1
ATOM 919 C C . ALA A 1 119 ? -3.373 12.748 1.617 1.00 60.81 119 ALA A C 1
ATOM 921 O O . ALA A 1 119 ? -2.464 13.456 1.186 1.00 60.81 119 ALA A O 1
ATOM 922 N N . ALA A 1 120 ? -4.002 13.025 2.764 1.00 64.69 120 ALA A N 1
ATOM 923 C CA . ALA A 1 120 ? -3.659 14.174 3.595 1.00 64.69 120 ALA A CA 1
ATOM 924 C C . ALA A 1 120 ? -2.231 14.072 4.161 1.00 64.69 120 ALA A C 1
ATOM 926 O O . ALA A 1 120 ? -1.496 15.062 4.164 1.00 64.69 120 ALA A O 1
ATOM 927 N N . THR A 1 121 ? -1.805 12.873 4.571 1.00 65.75 121 THR A N 1
ATOM 928 C CA . THR A 1 121 ? -0.435 12.648 5.061 1.00 65.75 121 THR A CA 1
ATOM 929 C C . THR A 1 121 ? 0.626 12.714 3.958 1.00 65.75 121 THR A C 1
ATOM 931 O O . THR A 1 121 ? 1.721 13.207 4.216 1.00 65.75 121 THR A O 1
ATOM 934 N N . MET A 1 122 ? 0.314 12.323 2.712 1.00 71.44 122 MET A N 1
ATOM 935 C CA . MET A 1 122 ? 1.244 12.489 1.581 1.00 71.44 122 MET A CA 1
ATOM 936 C C . MET A 1 122 ? 1.468 13.965 1.227 1.00 71.44 122 MET A C 1
ATOM 938 O O . MET A 1 122 ? 2.603 14.380 0.998 1.00 71.44 122 MET A O 1
ATOM 942 N N . ILE A 1 123 ? 0.402 14.773 1.239 1.00 77.31 123 ILE A N 1
ATOM 943 C CA . ILE A 1 123 ? 0.498 16.225 1.027 1.00 77.31 123 ILE A CA 1
ATOM 944 C C . ILE A 1 123 ? 1.352 16.867 2.122 1.00 77.31 123 ILE A C 1
ATOM 946 O O . ILE A 1 123 ? 2.229 17.670 1.822 1.00 77.31 123 ILE A O 1
ATOM 950 N N . GLN A 1 124 ? 1.160 16.483 3.385 1.00 75.94 124 GLN A N 1
ATOM 951 C CA . GLN A 1 124 ? 2.018 16.972 4.465 1.00 75.94 124 GLN A CA 1
ATOM 952 C C . GLN A 1 124 ? 3.469 16.512 4.346 1.00 75.94 124 GLN A C 1
ATOM 954 O O . GLN A 1 124 ? 4.364 17.302 4.636 1.00 75.94 124 GLN A O 1
ATOM 959 N N . GLY A 1 125 ? 3.715 15.285 3.880 1.00 71.88 125 GLY A N 1
ATOM 960 C CA . GLY A 1 125 ? 5.065 14.801 3.594 1.00 71.88 125 GLY A CA 1
ATOM 961 C C . GLY A 1 125 ? 5.800 15.698 2.594 1.00 71.88 125 GLY A C 1
ATOM 962 O O . GLY A 1 125 ? 6.957 16.044 2.814 1.00 71.88 125 GLY A O 1
ATOM 963 N N . LEU A 1 126 ? 5.113 16.169 1.546 1.00 77.44 126 LEU A N 1
ATOM 964 C CA . LEU A 1 126 ? 5.681 17.137 0.600 1.00 77.44 126 LEU A CA 1
ATOM 965 C C . LEU A 1 126 ? 5.995 18.493 1.249 1.00 77.44 126 LEU A C 1
ATOM 967 O O . LEU A 1 126 ? 6.994 19.115 0.893 1.00 77.44 126 LEU A O 1
ATOM 971 N N . VAL A 1 127 ? 5.174 18.953 2.196 1.00 82.69 127 VAL A N 1
ATOM 972 C CA . VAL A 1 127 ? 5.417 20.212 2.924 1.00 82.69 127 VAL A CA 1
ATOM 973 C C . VAL A 1 127 ? 6.656 20.092 3.812 1.00 82.69 127 VAL A C 1
ATOM 975 O O . VAL A 1 127 ? 7.497 20.985 3.778 1.00 82.69 127 VAL A O 1
ATOM 978 N N . VAL A 1 128 ? 6.816 18.977 4.534 1.00 79.06 128 VAL A N 1
ATOM 979 C CA . VAL A 1 128 ? 8.019 18.696 5.345 1.00 79.06 128 VAL A CA 1
ATOM 980 C C . VAL A 1 128 ? 9.283 18.718 4.482 1.00 79.06 128 VAL A C 1
ATOM 982 O O . VAL A 1 128 ? 10.286 19.302 4.876 1.00 79.06 128 VAL A O 1
ATOM 985 N N . LEU A 1 129 ? 9.234 18.131 3.282 1.00 74.94 129 LEU A N 1
ATOM 986 C CA . LEU A 1 129 ? 10.389 18.081 2.378 1.00 74.94 129 LEU A CA 1
ATOM 987 C C . LEU A 1 129 ? 10.786 19.445 1.795 1.00 74.94 129 LEU A C 1
ATOM 989 O O . LEU A 1 129 ? 11.936 19.620 1.407 1.00 74.94 129 LEU A O 1
ATOM 993 N N . ASN A 1 130 ? 9.852 20.395 1.706 1.00 85.94 130 ASN A N 1
ATOM 994 C CA . ASN A 1 130 ? 10.106 21.721 1.129 1.00 85.94 130 ASN A CA 1
ATOM 995 C C . ASN A 1 130 ? 10.307 22.820 2.184 1.00 85.94 130 ASN A C 1
ATOM 997 O O . ASN A 1 130 ? 10.756 23.915 1.846 1.00 85.94 130 ASN A O 1
ATOM 1001 N N . HIS A 1 131 ? 9.979 22.550 3.450 1.00 82.00 131 HIS A N 1
ATOM 1002 C CA . HIS A 1 131 ? 10.072 23.514 4.540 1.00 82.00 131 HIS A CA 1
ATOM 1003 C C . HIS A 1 131 ? 10.743 22.889 5.764 1.00 82.00 131 HIS A C 1
ATOM 1005 O O . HIS A 1 131 ? 10.100 22.223 6.569 1.00 82.00 131 HIS A O 1
ATOM 1011 N N . GLU A 1 132 ? 12.031 23.183 5.944 1.00 78.75 132 GLU A N 1
ATOM 1012 C CA . GLU A 1 132 ? 12.864 22.620 7.021 1.00 78.75 132 GLU A CA 1
ATOM 1013 C C . GLU A 1 132 ? 12.367 22.950 8.440 1.00 78.75 132 GLU A C 1
ATOM 1015 O O . GLU A 1 132 ? 12.671 22.235 9.388 1.00 78.75 132 GLU A O 1
ATOM 1020 N N . THR A 1 133 ? 11.582 24.018 8.602 1.00 85.19 133 THR A N 1
ATOM 1021 C CA . THR A 1 133 ? 11.017 24.444 9.894 1.00 85.19 133 THR A CA 1
ATOM 1022 C C . THR A 1 133 ? 9.601 23.922 10.145 1.00 85.19 133 THR A C 1
ATOM 1024 O O . THR A 1 133 ? 8.990 24.255 11.164 1.00 85.19 133 THR A O 1
ATOM 1027 N N . TYR A 1 134 ? 9.039 23.139 9.222 1.00 80.94 134 TYR A N 1
ATOM 1028 C CA . TYR A 1 134 ? 7.674 22.645 9.342 1.00 80.94 134 TYR A CA 1
ATOM 1029 C C . TYR A 1 134 ? 7.612 21.382 10.209 1.00 80.94 134 TYR A C 1
ATOM 1031 O O . TYR A 1 134 ? 7.985 20.289 9.791 1.00 80.94 134 TYR A O 1
ATOM 1039 N N . GLU A 1 135 ? 7.062 21.528 11.414 1.00 79.19 135 GLU A N 1
ATOM 1040 C CA . GLU A 1 135 ? 6.711 20.400 12.275 1.00 79.19 135 GLU A CA 1
ATOM 1041 C C . GLU A 1 135 ? 5.284 19.922 11.990 1.00 79.19 135 GLU A C 1
ATOM 1043 O O . GLU A 1 135 ? 4.301 20.648 12.186 1.00 79.19 135 GLU A O 1
ATOM 1048 N N . MET A 1 136 ? 5.168 18.668 11.554 1.00 72.44 136 MET A N 1
ATOM 1049 C CA . MET A 1 136 ? 3.886 18.037 11.262 1.00 72.44 136 MET A CA 1
ATOM 1050 C C . MET A 1 136 ? 3.075 17.831 12.550 1.00 72.44 136 MET A C 1
ATOM 1052 O O . MET A 1 136 ? 3.448 17.048 13.423 1.00 72.44 136 MET A O 1
ATOM 1056 N N . LYS A 1 137 ? 1.918 18.496 12.651 1.00 77.50 137 LYS A N 1
ATOM 1057 C CA . LYS A 1 137 ? 0.977 18.321 13.771 1.00 77.50 137 LYS A CA 1
ATOM 1058 C C . LYS A 1 137 ? -0.218 17.471 13.349 1.00 77.50 137 LYS A C 1
ATOM 1060 O O . LYS A 1 137 ? -0.794 17.688 12.285 1.00 77.50 137 LYS A O 1
ATOM 1065 N N . ARG A 1 138 ? -0.662 16.566 14.230 1.00 64.69 138 ARG A N 1
ATOM 1066 C CA . ARG A 1 138 ? -1.778 15.627 13.982 1.00 64.69 138 ARG A CA 1
ATOM 1067 C C . ARG A 1 138 ? -3.065 16.310 13.489 1.00 64.69 138 ARG A C 1
ATOM 1069 O O . ARG A 1 138 ? -3.720 15.817 12.580 1.00 64.69 138 ARG A O 1
ATOM 1076 N N . TRP A 1 139 ? -3.414 17.475 14.042 1.00 73.75 139 TRP A N 1
ATOM 1077 C CA . TRP A 1 139 ? -4.626 18.205 13.644 1.00 73.75 139 TRP A CA 1
ATOM 1078 C C . TRP A 1 139 ? -4.540 18.805 12.235 1.00 73.75 139 TRP A C 1
ATOM 1080 O O . TRP A 1 139 ? -5.566 18.985 11.584 1.00 73.75 139 TRP A O 1
ATOM 1090 N N . GLN A 1 140 ? -3.334 19.093 11.739 1.00 81.69 140 GLN A N 1
ATOM 1091 C CA . GLN A 1 140 ? -3.152 19.640 10.395 1.00 81.69 140 GLN A CA 1
ATOM 1092 C C . GLN A 1 140 ? -3.505 18.586 9.338 1.00 81.69 140 GLN A C 1
ATOM 1094 O O . GLN A 1 140 ? -4.154 18.919 8.350 1.00 81.69 140 GLN A O 1
ATOM 1099 N N . SER A 1 141 ? -3.181 17.309 9.581 1.00 68.44 141 SER A N 1
ATOM 1100 C CA . SER A 1 141 ? -3.562 16.196 8.703 1.00 68.44 141 SER A CA 1
ATOM 1101 C C . SER A 1 141 ? -5.083 16.084 8.613 1.00 68.44 141 SER A C 1
ATOM 1103 O O . SER A 1 141 ? -5.638 15.928 7.529 1.00 68.44 141 SER A O 1
ATOM 1105 N N . THR A 1 142 ? -5.769 16.251 9.746 1.00 73.25 142 THR A N 1
ATOM 1106 C CA . THR A 1 142 ? -7.233 16.244 9.827 1.00 73.25 142 THR A CA 1
ATOM 1107 C C . THR A 1 142 ? -7.862 17.423 9.081 1.00 73.25 142 THR A C 1
ATOM 1109 O O . THR A 1 142 ? -8.876 17.250 8.413 1.00 73.25 142 THR A O 1
ATOM 1112 N N . LEU A 1 143 ? -7.272 18.620 9.129 1.00 81.44 143 LEU A N 1
ATOM 1113 C CA . LEU A 1 143 ? -7.781 19.761 8.356 1.00 81.44 143 LEU A CA 1
ATOM 1114 C C . LEU A 1 143 ? -7.570 19.589 6.849 1.00 81.44 143 LEU A C 1
ATOM 1116 O O . LEU A 1 143 ? -8.483 19.874 6.077 1.00 81.44 143 LEU A O 1
ATOM 1120 N N . VAL A 1 144 ? -6.404 19.087 6.428 1.00 80.25 144 VAL A N 1
ATOM 1121 C CA . VAL A 1 144 ? -6.136 18.764 5.015 1.00 80.25 144 VAL A CA 1
ATOM 1122 C C . VAL A 1 144 ? -7.101 17.682 4.535 1.00 80.25 144 VAL A C 1
ATOM 1124 O O . VAL A 1 144 ? -7.684 17.805 3.464 1.00 80.25 144 VAL A O 1
ATOM 1127 N N . TYR A 1 145 ? -7.345 16.669 5.361 1.00 72.75 145 TYR A N 1
ATOM 1128 C CA . TYR A 1 145 ? -8.369 15.658 5.132 1.00 72.75 145 TYR A CA 1
ATOM 1129 C C . TYR A 1 145 ? -9.755 16.277 4.903 1.00 72.75 145 TYR A C 1
ATOM 1131 O O . TYR A 1 145 ? -10.390 15.994 3.887 1.00 72.75 145 TYR A O 1
ATOM 1139 N N . TRP A 1 146 ? -10.217 17.154 5.801 1.00 75.69 146 TRP A N 1
ATOM 1140 C CA . TRP A 1 146 ? -11.529 17.795 5.669 1.00 75.69 146 TRP A CA 1
ATOM 1141 C C . TRP A 1 146 ? -11.606 18.680 4.426 1.00 75.69 146 TRP A C 1
ATOM 1143 O O . TRP A 1 146 ? -12.636 18.697 3.754 1.00 75.69 146 TRP A O 1
ATOM 1153 N N . ALA A 1 147 ? -10.510 19.353 4.073 1.00 81.38 147 ALA A N 1
ATOM 1154 C CA . ALA A 1 147 ? -10.413 20.127 2.843 1.00 81.38 147 ALA A CA 1
ATOM 1155 C C . ALA A 1 147 ? -10.508 19.237 1.591 1.00 81.38 147 ALA A C 1
ATOM 1157 O O . ALA A 1 147 ? -11.252 19.568 0.671 1.00 81.38 147 ALA A O 1
ATOM 1158 N N . LEU A 1 148 ? -9.824 18.087 1.566 1.00 73.62 148 LEU A N 1
ATOM 1159 C CA . LEU A 1 148 ? -9.888 17.126 0.457 1.00 73.62 148 LEU A CA 1
ATOM 1160 C C . LEU A 1 148 ? -11.283 16.512 0.310 1.00 73.62 148 LEU A C 1
ATOM 1162 O O . LEU A 1 148 ? -11.800 16.416 -0.803 1.00 73.62 148 LEU A O 1
ATOM 1166 N N . VAL A 1 149 ? -11.912 16.130 1.424 1.00 69.00 149 VAL A N 1
ATOM 1167 C CA . VAL A 1 149 ? -13.284 15.605 1.432 1.00 69.00 149 VAL A CA 1
ATOM 1168 C C . VAL A 1 149 ? -14.266 16.671 0.959 1.00 69.00 149 VAL A C 1
ATOM 1170 O O . VAL A 1 149 ? -15.111 16.381 0.112 1.00 69.00 149 VAL A O 1
ATOM 1173 N N . GLY A 1 150 ? -14.139 17.905 1.450 1.00 78.19 150 GLY A N 1
ATOM 1174 C CA . GLY A 1 150 ? -14.975 19.029 1.031 1.00 78.19 150 GLY A CA 1
ATOM 1175 C C . GLY A 1 150 ? -14.820 19.342 -0.456 1.00 78.19 150 GLY A C 1
ATOM 1176 O O . GLY A 1 150 ? -15.818 19.487 -1.158 1.00 78.19 150 GLY A O 1
ATOM 1177 N N . LEU A 1 151 ? -13.584 19.359 -0.959 1.00 80.19 151 LEU A N 1
ATOM 1178 C CA . LEU A 1 151 ? -13.287 19.582 -2.372 1.00 80.19 151 LEU A CA 1
ATOM 1179 C C . LEU A 1 151 ? -13.842 18.459 -3.254 1.00 80.19 151 LEU A C 1
ATOM 1181 O O . LEU A 1 151 ? -14.519 18.737 -4.239 1.00 80.19 151 LEU A O 1
ATOM 1185 N N . SER A 1 152 ? -13.601 17.199 -2.886 1.00 65.56 152 SER A N 1
ATOM 1186 C CA . SER A 1 152 ? -14.124 16.036 -3.612 1.00 65.56 152 SER A CA 1
ATOM 1187 C C . SER A 1 152 ? -15.654 16.039 -3.633 1.00 65.56 152 SER A C 1
ATOM 1189 O O . SER A 1 152 ? -16.271 15.879 -4.685 1.00 65.56 152 SER A O 1
ATOM 1191 N N . THR A 1 153 ? -16.284 16.330 -2.494 1.00 71.06 153 THR A N 1
ATOM 1192 C CA . THR A 1 153 ? -17.743 16.470 -2.387 1.00 71.06 153 THR A CA 1
ATOM 1193 C C . THR A 1 153 ? -18.248 17.599 -3.281 1.00 71.06 153 THR A C 1
ATOM 1195 O O . THR A 1 153 ? -19.208 17.415 -4.027 1.00 71.06 153 THR A O 1
ATOM 1198 N N . ALA A 1 154 ? -17.572 18.748 -3.282 1.00 77.75 154 ALA A N 1
ATOM 1199 C CA . ALA A 1 154 ? -17.961 19.879 -4.107 1.00 77.75 154 ALA A CA 1
ATOM 1200 C C . ALA A 1 154 ? -17.830 19.593 -5.612 1.00 77.75 154 ALA A C 1
ATOM 1202 O O . ALA A 1 154 ? -18.731 19.913 -6.390 1.00 77.75 154 ALA A O 1
ATOM 1203 N N . ILE A 1 155 ? -16.748 18.936 -6.030 1.00 71.38 155 ILE A N 1
ATOM 1204 C CA . ILE A 1 155 ? -16.554 18.509 -7.420 1.00 71.38 155 ILE A CA 1
ATOM 1205 C C . ILE A 1 155 ? -17.614 17.477 -7.816 1.00 71.38 155 ILE A C 1
ATOM 1207 O O . ILE A 1 155 ? -18.178 17.572 -8.903 1.00 71.38 155 ILE A O 1
ATOM 1211 N N . ASN A 1 156 ? -17.954 16.536 -6.940 1.00 68.31 156 ASN A N 1
ATOM 1212 C CA . ASN A 1 156 ? -18.964 15.525 -7.246 1.00 68.31 156 ASN A CA 1
ATOM 1213 C C . ASN A 1 156 ? -20.385 16.106 -7.336 1.00 68.31 156 ASN A C 1
ATOM 1215 O O . ASN A 1 156 ? -21.165 15.674 -8.187 1.00 68.31 156 ASN A O 1
ATOM 1219 N N . ILE A 1 157 ? -20.718 17.116 -6.527 1.00 75.94 157 ILE A N 1
ATOM 1220 C CA . ILE A 1 157 ? -22.045 17.752 -6.541 1.00 75.94 157 ILE A CA 1
ATOM 1221 C C . ILE A 1 157 ? -22.169 18.771 -7.685 1.00 75.94 157 ILE A C 1
ATOM 1223 O O . ILE A 1 157 ? -23.139 18.733 -8.444 1.00 75.94 157 ILE A O 1
ATOM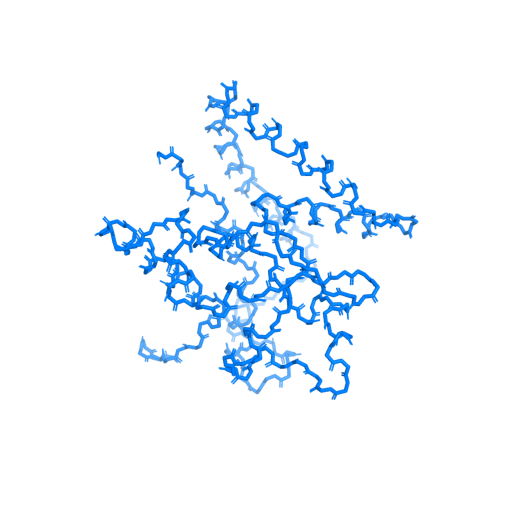 1227 N N . TRP A 1 158 ? -21.193 19.671 -7.840 1.00 80.38 158 TRP A N 1
ATOM 1228 C CA . TRP A 1 158 ? -21.281 20.817 -8.761 1.00 80.38 158 TRP A CA 1
ATOM 1229 C C . TRP A 1 158 ? -20.377 20.694 -9.995 1.00 80.38 158 TRP A C 1
ATOM 1231 O O . TRP A 1 158 ? -20.663 21.285 -11.035 1.00 80.38 158 TRP A O 1
ATOM 1241 N N . GLY A 1 159 ? -19.303 19.912 -9.908 1.00 67.88 159 GLY A N 1
ATOM 1242 C CA . GLY A 1 159 ? -18.259 19.778 -10.930 1.00 67.88 159 GLY A CA 1
ATOM 1243 C C . GLY A 1 159 ? -18.338 18.513 -11.790 1.00 67.88 159 GLY A C 1
ATOM 1244 O O . GLY A 1 159 ? -17.460 18.305 -12.624 1.00 67.88 159 GLY A O 1
ATOM 1245 N N . ARG A 1 160 ? -19.379 17.676 -11.661 1.00 67.81 160 ARG A N 1
ATOM 1246 C CA . ARG A 1 160 ? -19.462 16.378 -12.371 1.00 67.81 160 ARG A CA 1
ATOM 1247 C C . ARG A 1 160 ? -19.329 16.465 -13.898 1.00 67.81 160 ARG A C 1
ATOM 1249 O O . ARG A 1 160 ? -18.902 15.508 -14.526 1.00 67.81 160 ARG A O 1
ATOM 1256 N N . ARG A 1 161 ? -19.696 17.601 -14.508 1.00 69.06 161 ARG A N 1
ATOM 1257 C CA . ARG A 1 161 ? -19.531 17.854 -15.957 1.00 69.06 161 ARG A CA 1
ATOM 1258 C C . ARG A 1 161 ? -18.133 18.364 -16.329 1.00 69.06 161 ARG A C 1
ATOM 1260 O O . ARG A 1 161 ? -17.738 18.258 -17.482 1.00 69.06 161 ARG A O 1
ATOM 1267 N N . LEU A 1 162 ? -17.404 18.934 -15.369 1.00 72.00 162 LEU A N 1
ATOM 1268 C CA . LEU A 1 162 ? -16.030 19.407 -15.534 1.00 72.00 162 LEU A CA 1
ATOM 1269 C C . LEU A 1 162 ? -15.035 18.243 -15.458 1.00 72.00 162 LEU A C 1
ATOM 1271 O O . LEU A 1 162 ? -14.021 18.278 -16.147 1.00 72.00 162 LEU A O 1
ATOM 1275 N N . LEU A 1 163 ? -15.353 17.199 -14.685 1.00 69.75 163 LEU A N 1
ATOM 1276 C CA . LEU A 1 163 ? -14.497 16.024 -14.499 1.00 69.75 163 LEU A CA 1
ATOM 1277 C C . LEU A 1 163 ? -14.098 15.375 -15.836 1.00 69.75 163 LEU A C 1
ATOM 1279 O O . LEU A 1 163 ? -12.915 15.197 -16.103 1.00 69.75 163 LEU A O 1
ATOM 1283 N N . SER A 1 164 ? -15.066 15.153 -16.730 1.00 73.94 164 SER A N 1
ATOM 1284 C CA . SER A 1 164 ? -14.816 14.566 -18.055 1.00 73.94 164 SER A CA 1
ATOM 1285 C C . SER A 1 164 ? -13.936 15.443 -18.954 1.00 73.94 164 SER A C 1
ATOM 1287 O O . SER A 1 164 ? -13.207 14.937 -19.803 1.00 73.94 164 SER A O 1
ATOM 1289 N N . VAL A 1 165 ? -13.986 16.769 -18.782 1.00 81.00 165 VAL A N 1
ATOM 1290 C CA . VAL A 1 165 ? -13.115 17.700 -19.517 1.00 81.00 165 VAL A CA 1
ATOM 1291 C C . VAL A 1 165 ? -11.705 17.681 -18.928 1.00 81.00 165 VAL A C 1
ATOM 1293 O O . VAL A 1 165 ? -10.734 17.639 -19.678 1.00 81.00 165 VAL A O 1
ATOM 1296 N N . VAL A 1 166 ? -11.584 17.672 -17.598 1.00 77.06 166 VAL A N 1
ATOM 1297 C CA . VAL A 1 166 ? -10.296 17.603 -16.893 1.00 77.06 166 VAL A CA 1
ATOM 1298 C C . VAL A 1 166 ? -9.555 16.312 -17.228 1.00 77.06 166 VAL A C 1
ATOM 1300 O O . VAL A 1 166 ? -8.357 16.366 -17.494 1.00 77.06 166 VAL A O 1
ATOM 1303 N N . GLU A 1 167 ? -10.246 15.175 -17.289 1.00 72.94 167 GLU A N 1
ATOM 1304 C CA . GLU A 1 167 ? -9.659 13.895 -17.708 1.00 72.94 167 GLU A CA 1
ATOM 1305 C C . GLU A 1 167 ? -9.112 13.960 -19.140 1.00 72.94 167 GLU A C 1
ATOM 1307 O O . GLU A 1 167 ? -7.955 13.605 -19.381 1.00 72.94 167 GLU A O 1
ATOM 1312 N N . GLY A 1 168 ? -9.901 14.489 -20.082 1.00 78.69 168 GLY A N 1
ATOM 1313 C CA . GLY A 1 168 ? -9.470 14.655 -21.473 1.00 78.69 168 GLY A CA 1
ATOM 1314 C C . GLY A 1 168 ? -8.275 15.604 -21.624 1.00 78.69 168 GLY A C 1
ATOM 1315 O O . GLY A 1 168 ? -7.325 15.304 -22.348 1.00 78.69 168 GLY A O 1
ATOM 1316 N N . VAL A 1 169 ? -8.284 16.730 -20.903 1.00 87.50 169 VAL A N 1
ATOM 1317 C CA . VAL A 1 169 ? -7.171 17.694 -20.890 1.00 87.50 169 VAL A CA 1
ATOM 1318 C C . VAL A 1 169 ? -5.930 17.089 -20.239 1.00 87.50 169 VAL A C 1
ATOM 1320 O O . VAL A 1 169 ? -4.833 17.257 -20.766 1.00 87.50 169 VAL A O 1
ATOM 1323 N N . SER A 1 170 ? -6.083 16.355 -19.136 1.00 77.44 170 SER A N 1
ATOM 1324 C CA . SER A 1 170 ? -4.978 15.674 -18.458 1.00 77.44 170 SER A CA 1
ATOM 1325 C C . SER A 1 170 ? -4.276 14.700 -19.402 1.00 77.44 170 SER A C 1
ATOM 1327 O O . SER A 1 170 ? -3.053 14.760 -19.540 1.00 77.44 170 SER A O 1
ATOM 1329 N N . LEU A 1 171 ? -5.032 13.868 -20.128 1.00 82.12 171 LEU A N 1
ATOM 1330 C CA . LEU A 1 171 ? -4.466 12.949 -21.116 1.00 82.12 171 LEU A CA 1
ATOM 1331 C C . LEU A 1 171 ? -3.672 13.699 -22.197 1.00 82.12 171 LEU A C 1
ATOM 1333 O O . LEU A 1 171 ? -2.541 13.323 -22.511 1.00 82.12 171 LEU A O 1
ATOM 1337 N N . LEU A 1 172 ? -4.235 14.788 -22.726 1.00 89.19 172 LEU A N 1
ATOM 1338 C CA . LEU A 1 172 ? -3.574 15.609 -23.740 1.00 89.19 172 LEU A CA 1
ATOM 1339 C C . LEU A 1 172 ? -2.266 16.220 -23.213 1.00 89.19 172 LEU A C 1
ATOM 1341 O O . LEU A 1 172 ? -1.242 16.164 -23.893 1.00 89.19 172 LEU A O 1
ATOM 1345 N N . VAL A 1 173 ? -2.278 16.765 -21.993 1.00 90.69 173 VAL A N 1
ATOM 1346 C CA . VAL A 1 173 ? -1.093 17.350 -21.349 1.00 90.69 173 VAL A CA 1
ATOM 1347 C C . VAL A 1 173 ? 0.014 16.312 -21.193 1.00 90.69 173 VAL A C 1
ATOM 1349 O O . VAL A 1 173 ? 1.160 16.613 -21.518 1.00 90.69 173 VAL A O 1
ATOM 1352 N N . HIS A 1 174 ? -0.305 15.089 -20.764 1.00 83.88 174 HIS A N 1
ATOM 1353 C CA . HIS A 1 174 ? 0.697 14.031 -20.597 1.00 83.88 174 HIS A CA 1
ATOM 1354 C C . HIS A 1 174 ? 1.325 13.612 -21.931 1.00 83.88 174 HIS A C 1
ATOM 1356 O O . HIS A 1 174 ? 2.546 13.466 -22.012 1.00 83.88 174 HIS A O 1
ATOM 1362 N N . ILE A 1 175 ? 0.520 13.480 -22.991 1.00 89.31 175 ILE A N 1
ATOM 1363 C CA . ILE A 1 175 ? 1.020 13.167 -24.339 1.00 89.31 175 ILE A CA 1
ATOM 1364 C C . ILE A 1 175 ? 1.946 14.287 -24.836 1.00 89.31 175 ILE A C 1
ATOM 1366 O O . ILE A 1 175 ? 3.065 14.021 -25.279 1.00 89.31 175 ILE A O 1
ATOM 1370 N N . CYS A 1 176 ? 1.516 15.545 -24.720 1.00 92.25 176 CYS A N 1
ATOM 1371 C CA . CYS A 1 176 ? 2.312 16.700 -25.133 1.00 92.25 176 CYS A CA 1
ATOM 1372 C C . CYS A 1 176 ? 3.615 16.822 -24.329 1.00 92.25 176 CYS A C 1
ATOM 1374 O O . CYS A 1 176 ? 4.676 17.054 -24.911 1.00 92.25 176 CYS A O 1
ATOM 1376 N N . ALA A 1 177 ? 3.556 16.633 -23.009 1.00 86.31 177 ALA A N 1
ATOM 1377 C CA . ALA A 1 177 ? 4.721 16.683 -22.131 1.00 86.31 177 ALA A CA 1
ATOM 1378 C C . ALA A 1 177 ? 5.736 15.583 -22.471 1.00 86.31 177 ALA A C 1
ATOM 1380 O O . ALA A 1 177 ? 6.932 15.863 -22.543 1.00 86.31 177 ALA A O 1
ATOM 1381 N N . PHE A 1 178 ? 5.279 14.359 -22.756 1.00 86.44 178 PHE A N 1
ATOM 1382 C CA . PHE A 1 178 ? 6.150 13.259 -23.180 1.00 86.44 178 PHE A CA 1
ATOM 1383 C C . PHE A 1 178 ? 6.925 13.593 -24.465 1.00 86.44 178 PHE A C 1
ATOM 1385 O O . PHE A 1 178 ? 8.142 13.390 -24.536 1.00 86.44 178 PHE A O 1
ATOM 1392 N N . ILE A 1 179 ? 6.236 14.155 -25.464 1.00 92.69 179 ILE A N 1
ATOM 1393 C CA . ILE A 1 179 ? 6.850 14.577 -26.730 1.00 92.69 179 ILE A CA 1
ATOM 1394 C C . ILE A 1 179 ? 7.851 15.714 -26.490 1.00 92.69 179 ILE A C 1
ATOM 1396 O O . ILE A 1 179 ? 8.986 15.641 -26.963 1.00 92.69 179 ILE A O 1
ATOM 1400 N N . ALA A 1 180 ? 7.460 16.741 -25.732 1.00 90.94 180 ALA A N 1
ATOM 1401 C CA . ALA A 1 180 ? 8.306 17.898 -25.451 1.00 90.94 180 ALA A CA 1
ATOM 1402 C C . ALA A 1 180 ? 9.586 17.510 -24.695 1.00 90.94 180 ALA A C 1
ATOM 1404 O O . ALA A 1 180 ? 10.681 17.894 -25.104 1.00 90.94 180 ALA A O 1
ATOM 1405 N N . ILE A 1 181 ? 9.467 16.701 -23.637 1.00 85.44 181 ILE A N 1
ATOM 1406 C CA . ILE A 1 181 ? 10.614 16.224 -22.851 1.00 85.44 181 ILE A CA 1
ATOM 1407 C C . ILE A 1 181 ? 11.559 15.406 -23.734 1.00 85.44 181 ILE A C 1
ATOM 1409 O O . ILE A 1 181 ? 12.769 15.626 -23.712 1.00 85.44 181 ILE A O 1
ATOM 1413 N N . THR A 1 182 ? 11.021 14.510 -24.564 1.00 84.12 182 THR A N 1
ATOM 1414 C CA . THR A 1 182 ? 11.830 13.689 -25.474 1.00 84.12 182 THR A CA 1
ATOM 1415 C C . THR A 1 182 ? 12.562 14.547 -26.514 1.00 84.12 182 THR A C 1
ATOM 1417 O O . THR A 1 182 ? 13.746 14.323 -26.769 1.00 84.12 182 THR A O 1
ATOM 1420 N N . ALA A 1 183 ? 11.902 15.563 -27.081 1.00 89.00 183 ALA A N 1
ATOM 1421 C CA . ALA A 1 183 ? 12.511 16.496 -28.030 1.00 89.00 183 ALA A CA 1
ATOM 1422 C C . ALA A 1 183 ? 13.640 17.325 -27.390 1.00 89.00 183 ALA A C 1
ATOM 1424 O O . ALA A 1 183 ? 14.709 17.466 -27.989 1.00 89.00 183 ALA A O 1
ATOM 1425 N N . VAL A 1 184 ? 13.440 17.818 -26.161 1.00 89.50 184 VAL A N 1
ATOM 1426 C CA . VAL A 1 184 ? 14.470 18.545 -25.398 1.00 89.50 184 VAL A CA 1
ATOM 1427 C C . VAL A 1 184 ? 15.671 17.646 -25.113 1.00 89.50 184 VAL A C 1
ATOM 1429 O O . VAL A 1 184 ? 16.804 18.037 -25.387 1.00 89.50 184 VAL A O 1
ATOM 1432 N N . LEU A 1 185 ? 15.446 16.420 -24.629 1.00 81.25 185 LEU A N 1
ATOM 1433 C CA . LEU A 1 185 ? 16.525 15.459 -24.381 1.00 81.25 185 LEU A CA 1
ATOM 1434 C C . LEU A 1 185 ? 17.289 15.123 -25.669 1.00 81.25 185 LEU A C 1
ATOM 1436 O O . LEU A 1 185 ? 18.516 15.031 -25.661 1.00 81.25 185 LEU A O 1
ATOM 1440 N N . TRP A 1 186 ? 16.591 14.989 -26.796 1.00 82.00 186 TRP A N 1
ATOM 1441 C CA . TRP A 1 186 ? 17.224 14.717 -28.084 1.00 82.00 186 TRP A CA 1
ATOM 1442 C C . TRP A 1 186 ? 18.105 15.877 -28.577 1.00 82.00 186 TRP A C 1
ATOM 1444 O O . TRP A 1 186 ? 19.231 15.637 -29.036 1.00 82.00 186 TRP A O 1
ATOM 1454 N N . ALA A 1 187 ? 17.617 17.114 -28.450 1.00 88.00 187 ALA A N 1
ATOM 1455 C CA . ALA A 1 187 ? 18.303 18.321 -28.906 1.00 88.00 187 ALA A CA 1
ATOM 1456 C C . ALA A 1 187 ? 19.477 18.720 -28.000 1.00 88.00 187 ALA A C 1
ATOM 1458 O O . ALA A 1 187 ? 20.547 19.068 -28.496 1.00 88.00 187 ALA A O 1
ATOM 1459 N N . CYS A 1 188 ? 19.296 18.650 -26.680 1.00 89.06 188 CYS A N 1
ATOM 1460 C CA . CYS A 1 188 ? 20.276 19.140 -25.713 1.00 89.06 188 CYS A CA 1
ATOM 1461 C C . CYS A 1 188 ? 21.318 18.092 -25.301 1.00 89.06 188 CYS A C 1
ATOM 1463 O O . CYS A 1 188 ? 22.328 18.471 -24.713 1.00 89.06 188 CYS A O 1
ATOM 1465 N N . SER A 1 189 ? 21.115 16.798 -25.585 1.00 82.00 189 SER A N 1
ATOM 1466 C CA . SER A 1 189 ? 22.087 15.771 -25.191 1.00 82.00 189 SER A CA 1
ATOM 1467 C C . SER A 1 189 ? 23.333 15.791 -26.096 1.00 82.00 189 SER A C 1
ATOM 1469 O O . SER A 1 189 ? 23.216 15.463 -27.289 1.00 82.00 189 SER A O 1
ATOM 1471 N N . PRO A 1 190 ? 24.529 16.110 -25.551 1.00 77.94 190 PRO A N 1
ATOM 1472 C CA . PRO A 1 190 ? 25.775 16.226 -26.317 1.00 77.94 190 PRO A CA 1
ATOM 1473 C C . PRO A 1 190 ? 26.275 14.876 -26.847 1.00 77.94 190 PRO A C 1
ATOM 1475 O O . PRO A 1 190 ? 26.982 14.820 -27.849 1.00 77.94 190 PRO A O 1
ATOM 1478 N N . THR A 1 191 ? 25.877 13.774 -26.211 1.00 80.50 191 THR A N 1
ATOM 1479 C CA . THR A 1 191 ? 26.167 12.404 -26.642 1.00 80.50 191 THR A CA 1
ATOM 1480 C C . THR A 1 191 ? 24.896 11.560 -26.595 1.00 80.50 191 THR A C 1
ATOM 1482 O O . THR A 1 191 ? 23.932 11.886 -25.903 1.00 80.50 191 THR A O 1
ATOM 1485 N N . LYS A 1 192 ? 24.844 10.496 -27.397 1.00 80.25 192 LYS A N 1
ATOM 1486 C CA . LYS A 1 192 ? 23.687 9.597 -27.507 1.00 80.25 192 LYS A CA 1
ATOM 1487 C C . LYS A 1 192 ? 24.203 8.164 -27.478 1.00 80.25 192 LYS A C 1
ATOM 1489 O O . LYS A 1 192 ? 25.166 7.845 -28.174 1.00 80.25 192 LYS A O 1
ATOM 1494 N N . HIS A 1 193 ? 23.592 7.310 -26.665 1.00 80.88 193 HIS A N 1
ATOM 1495 C CA . HIS A 1 193 ? 23.958 5.897 -26.624 1.00 80.88 193 HIS A CA 1
ATOM 1496 C C . HIS A 1 193 ? 23.489 5.168 -27.892 1.00 80.88 193 HIS A C 1
ATOM 1498 O O . HIS A 1 193 ? 22.508 5.558 -28.524 1.00 80.88 193 HIS A O 1
ATOM 1504 N N . SER A 1 194 ? 24.193 4.102 -28.279 1.00 82.12 194 SER A N 1
ATOM 1505 C CA . SER A 1 194 ? 23.824 3.302 -29.451 1.00 82.12 194 SER A CA 1
ATOM 1506 C C . SER A 1 194 ? 22.530 2.518 -29.208 1.00 82.12 194 SER A C 1
ATOM 1508 O O . SER A 1 194 ? 22.254 2.103 -28.084 1.00 82.12 194 SER A O 1
ATOM 1510 N N . ALA A 1 195 ? 21.757 2.246 -30.267 1.00 74.50 195 ALA A N 1
ATOM 1511 C CA . ALA A 1 195 ? 20.527 1.451 -30.165 1.00 74.50 195 ALA A CA 1
ATOM 1512 C C . ALA A 1 195 ? 20.784 0.072 -29.530 1.00 74.50 195 ALA A C 1
ATOM 1514 O O . ALA A 1 195 ? 20.009 -0.389 -28.702 1.00 74.50 195 ALA A O 1
ATOM 1515 N N . LYS A 1 196 ? 21.927 -0.554 -29.839 1.00 70.81 196 LYS A N 1
ATOM 1516 C CA . LYS A 1 196 ? 22.346 -1.801 -29.192 1.00 70.81 196 LYS A CA 1
ATOM 1517 C C . LYS A 1 196 ? 22.516 -1.618 -27.683 1.00 70.81 196 LYS A C 1
ATOM 1519 O O . LYS A 1 196 ? 22.024 -2.443 -26.927 1.00 70.81 196 LYS A O 1
ATOM 1524 N N . PHE A 1 197 ? 23.158 -0.543 -27.231 1.00 76.94 197 PHE A N 1
ATOM 1525 C CA . PHE A 1 197 ? 23.279 -0.277 -25.799 1.00 76.94 197 PHE A CA 1
ATOM 1526 C C . PHE A 1 197 ? 21.907 -0.058 -25.145 1.00 76.94 197 PHE A C 1
ATOM 1528 O O . PHE A 1 197 ? 21.596 -0.713 -24.160 1.00 76.94 197 PHE A O 1
ATOM 1535 N N . VAL A 1 198 ? 21.050 0.777 -25.740 1.00 68.38 198 VAL A N 1
ATOM 1536 C CA . VAL A 1 198 ? 19.718 1.096 -25.192 1.00 68.38 198 VAL A CA 1
ATOM 1537 C C . VAL A 1 198 ? 18.805 -0.133 -25.116 1.00 68.38 198 VAL A C 1
ATOM 1539 O O . VAL A 1 198 ? 18.118 -0.318 -24.118 1.00 68.38 198 VAL A O 1
ATOM 1542 N N . PHE A 1 199 ? 18.794 -0.977 -26.151 1.00 71.19 199 PHE A N 1
ATOM 1543 C CA . PHE A 1 199 ? 17.856 -2.102 -26.240 1.00 71.19 199 PHE A CA 1
ATOM 1544 C C . PHE A 1 199 ? 18.425 -3.439 -25.755 1.00 71.19 199 PHE A C 1
ATOM 1546 O O . PHE A 1 199 ? 17.665 -4.393 -25.612 1.00 71.19 199 PHE A O 1
ATOM 1553 N N . THR A 1 200 ? 19.740 -3.549 -25.531 1.00 69.81 200 THR A N 1
ATOM 1554 C CA . THR A 1 200 ? 20.367 -4.842 -25.189 1.00 69.81 200 THR A CA 1
ATOM 1555 C C . THR A 1 200 ? 21.363 -4.791 -24.033 1.00 69.81 200 THR A C 1
ATOM 1557 O O . THR A 1 200 ? 21.687 -5.845 -23.487 1.00 69.81 200 THR A O 1
ATOM 1560 N N . SER A 1 201 ? 21.857 -3.615 -23.627 1.00 68.75 201 SER A N 1
ATOM 1561 C CA . SER A 1 201 ? 22.796 -3.512 -22.505 1.00 68.75 201 SER A CA 1
ATOM 1562 C C . SER A 1 201 ? 22.065 -3.248 -21.192 1.00 68.75 201 SER A C 1
ATOM 1564 O O . SER A 1 201 ? 21.274 -2.319 -21.078 1.00 68.75 201 SER A O 1
ATOM 1566 N N . PHE A 1 202 ? 22.377 -4.057 -20.178 1.00 63.12 202 PHE A N 1
ATOM 1567 C CA . PHE A 1 202 ? 21.843 -3.927 -18.825 1.00 63.12 202 PHE A CA 1
ATOM 1568 C C . PHE A 1 202 ? 22.944 -3.454 -17.881 1.00 63.12 202 PHE A C 1
ATOM 1570 O O . PHE A 1 202 ? 24.008 -4.068 -17.807 1.00 63.12 202 PHE A O 1
ATOM 1577 N N . VAL A 1 203 ? 22.674 -2.378 -17.144 1.00 66.19 203 VAL A N 1
ATOM 1578 C CA . VAL A 1 203 ? 23.546 -1.877 -16.077 1.00 66.19 203 VAL A CA 1
ATOM 1579 C C . VAL A 1 203 ? 22.886 -2.219 -14.747 1.00 66.19 203 VAL A C 1
ATOM 1581 O O . VAL A 1 203 ? 21.796 -1.735 -14.454 1.00 66.19 203 VAL A O 1
ATOM 1584 N N . ASN A 1 204 ? 23.522 -3.084 -13.959 1.00 63.62 204 ASN A N 1
ATOM 1585 C CA . ASN A 1 204 ? 22.983 -3.586 -12.701 1.00 63.62 204 ASN A CA 1
ATOM 1586 C C . ASN A 1 204 ? 23.881 -3.177 -11.528 1.00 63.62 204 ASN A C 1
ATOM 1588 O O . ASN A 1 204 ? 24.866 -3.842 -11.226 1.00 63.62 204 ASN A O 1
ATOM 1592 N N . ASN A 1 205 ? 23.490 -2.094 -10.855 1.00 65.06 205 ASN A N 1
ATOM 1593 C CA . ASN A 1 205 ? 24.130 -1.589 -9.635 1.00 65.06 205 ASN A CA 1
ATOM 1594 C C . ASN A 1 205 ? 23.314 -1.921 -8.370 1.00 65.06 205 ASN A C 1
ATOM 1596 O O . ASN A 1 205 ? 23.488 -1.287 -7.335 1.00 65.06 205 ASN A O 1
ATOM 1600 N N . SER A 1 206 ? 22.383 -2.876 -8.454 1.00 61.16 206 SER A N 1
ATOM 1601 C CA . SER A 1 206 ? 21.402 -3.152 -7.392 1.00 61.16 206 SER A CA 1
ATOM 1602 C C . SER A 1 206 ? 21.906 -4.092 -6.288 1.00 61.16 206 SER A C 1
ATOM 1604 O O . SER A 1 206 ? 21.213 -4.287 -5.295 1.00 61.16 206 SER A O 1
ATOM 1606 N N . GLY A 1 207 ? 23.077 -4.712 -6.473 1.00 59.19 207 GLY A N 1
ATOM 1607 C CA . GLY A 1 207 ? 23.614 -5.750 -5.582 1.00 59.19 207 GLY A CA 1
ATOM 1608 C C . GLY A 1 207 ? 23.103 -7.170 -5.869 1.00 59.19 207 GLY A C 1
ATOM 1609 O O . GLY A 1 207 ? 23.649 -8.131 -5.335 1.00 59.19 207 GLY A O 1
ATOM 1610 N N . TRP A 1 208 ? 22.113 -7.333 -6.751 1.00 50.50 208 TRP A N 1
ATOM 1611 C CA . TRP A 1 208 ? 21.606 -8.640 -7.179 1.00 50.50 208 TRP A CA 1
ATOM 1612 C C . TRP A 1 208 ? 22.423 -9.209 -8.337 1.00 50.50 208 TRP A C 1
ATOM 1614 O O . TRP A 1 208 ? 22.749 -8.500 -9.286 1.00 50.50 208 TRP A O 1
ATOM 1624 N N . SER A 1 209 ? 22.697 -10.513 -8.317 1.00 64.81 209 SER A N 1
ATOM 1625 C CA . SER A 1 209 ? 23.506 -11.190 -9.344 1.00 64.81 209 SER A CA 1
ATOM 1626 C C . SER A 1 209 ? 22.832 -11.282 -10.722 1.00 64.81 209 SER A C 1
ATOM 1628 O O . SER A 1 209 ? 23.504 -11.549 -11.716 1.00 64.81 209 SER A O 1
ATOM 1630 N N . SER A 1 210 ? 21.518 -11.044 -10.809 1.00 66.31 210 SER A N 1
ATOM 1631 C CA . SER A 1 210 ? 20.738 -11.157 -12.045 1.00 66.31 210 SER A CA 1
ATOM 1632 C C . SER A 1 210 ? 20.237 -9.804 -12.549 1.00 66.31 210 SER A C 1
ATOM 1634 O O . SER A 1 210 ? 19.454 -9.121 -11.887 1.00 66.31 210 SER A O 1
ATOM 1636 N N . ASN A 1 211 ? 20.609 -9.467 -13.787 1.00 55.69 211 ASN A N 1
ATOM 1637 C CA . ASN A 1 211 ? 20.151 -8.258 -14.481 1.00 55.69 211 ASN A CA 1
ATOM 1638 C C . ASN A 1 211 ? 18.626 -8.230 -14.691 1.00 55.69 211 ASN A C 1
ATOM 1640 O O . ASN A 1 211 ? 18.027 -7.159 -14.686 1.00 55.69 211 ASN A O 1
ATOM 1644 N N . GLY A 1 212 ? 17.986 -9.396 -14.838 1.00 53.62 212 GLY A N 1
ATOM 1645 C CA . GLY A 1 212 ? 16.529 -9.493 -14.975 1.00 53.62 212 GLY A CA 1
ATOM 1646 C C . GLY A 1 212 ? 15.784 -9.208 -13.668 1.00 53.62 212 GLY A C 1
ATOM 1647 O O . GLY A 1 212 ? 14.710 -8.607 -13.690 1.00 53.62 212 GLY A O 1
ATOM 1648 N N . VAL A 1 213 ? 16.379 -9.573 -12.527 1.00 51.12 213 VAL A N 1
ATOM 1649 C CA . VAL A 1 213 ? 15.841 -9.256 -11.193 1.00 51.12 213 VAL A CA 1
ATOM 1650 C C . VAL A 1 213 ? 15.937 -7.752 -10.941 1.00 51.12 213 VAL A C 1
ATOM 1652 O O . VAL A 1 213 ? 14.934 -7.125 -10.609 1.00 51.12 213 VAL A O 1
ATOM 1655 N N . ALA A 1 214 ? 17.100 -7.152 -11.209 1.00 51.53 214 ALA A N 1
ATOM 1656 C CA . ALA A 1 214 ? 17.301 -5.707 -11.090 1.00 51.53 214 ALA A CA 1
ATOM 1657 C C . ALA A 1 214 ? 16.338 -4.892 -11.982 1.00 51.53 214 ALA A C 1
ATOM 1659 O O . ALA A 1 214 ? 15.773 -3.894 -11.538 1.00 51.53 214 ALA A O 1
ATOM 1660 N N . TRP A 1 215 ? 16.102 -5.337 -13.222 1.00 52.91 215 TRP A N 1
ATOM 1661 C CA . TRP A 1 215 ? 15.170 -4.692 -14.157 1.00 52.91 215 TRP A CA 1
ATOM 1662 C C . TRP A 1 215 ? 13.702 -4.790 -13.714 1.00 52.91 215 TRP A C 1
ATOM 1664 O O . TRP A 1 215 ? 12.972 -3.803 -13.785 1.00 52.91 215 TRP A O 1
ATOM 1674 N N . SER A 1 216 ? 13.282 -5.948 -13.192 1.00 46.84 216 SER A N 1
ATOM 1675 C CA . SER A 1 216 ? 11.907 -6.167 -12.709 1.00 46.84 216 SER A CA 1
ATOM 1676 C C . SER A 1 216 ? 11.577 -5.290 -11.500 1.00 46.84 216 SER A C 1
ATOM 1678 O O . SER A 1 216 ? 10.462 -4.790 -11.388 1.00 46.84 216 SER A O 1
ATOM 1680 N N . ILE A 1 217 ? 12.565 -5.040 -10.637 1.00 49.78 217 ILE A N 1
ATOM 1681 C CA . ILE A 1 217 ? 12.443 -4.123 -9.498 1.00 49.78 217 ILE A CA 1
ATOM 1682 C C . ILE A 1 217 ? 12.302 -2.666 -9.977 1.00 49.78 217 ILE A C 1
ATOM 1684 O O . ILE A 1 217 ? 11.498 -1.916 -9.430 1.00 49.78 217 ILE A O 1
ATOM 1688 N N . GLY A 1 218 ? 13.026 -2.264 -11.029 1.00 48.00 218 GLY A N 1
ATOM 1689 C CA . GLY A 1 218 ? 12.956 -0.906 -11.589 1.00 48.00 218 GLY A CA 1
ATOM 1690 C C . GLY A 1 218 ? 11.622 -0.553 -12.266 1.00 48.00 218 GLY A C 1
ATOM 1691 O O . GLY A 1 218 ? 11.244 0.617 -12.293 1.00 48.00 218 GLY A O 1
ATOM 1692 N N . LEU A 1 219 ? 10.883 -1.548 -12.772 1.00 47.31 219 LEU A N 1
ATOM 1693 C CA . LEU A 1 219 ? 9.575 -1.362 -13.421 1.00 47.31 219 LEU A CA 1
ATOM 1694 C C . LEU A 1 219 ? 8.418 -1.069 -12.448 1.00 47.31 219 LEU A C 1
ATOM 1696 O O . LEU A 1 219 ? 7.367 -0.587 -12.881 1.00 47.31 219 LEU A O 1
ATOM 1700 N N . LEU A 1 220 ? 8.593 -1.326 -11.144 1.00 43.84 220 LEU A N 1
ATOM 1701 C CA . LEU A 1 220 ? 7.547 -1.113 -10.135 1.00 43.84 220 LEU A CA 1
ATOM 1702 C C . LEU A 1 220 ? 7.097 0.357 -10.036 1.00 43.84 220 LEU A C 1
ATOM 1704 O O . LEU A 1 220 ? 5.912 0.622 -9.834 1.00 43.84 220 LEU A O 1
ATOM 1708 N N . SER A 1 221 ? 8.010 1.315 -10.218 1.00 41.81 221 SER A N 1
ATOM 1709 C CA . SER A 1 221 ? 7.751 2.757 -10.066 1.00 41.81 221 SER A CA 1
ATOM 1710 C C . SER A 1 221 ? 6.754 3.299 -11.096 1.00 41.81 221 SER A C 1
ATOM 1712 O O . SER A 1 221 ? 5.971 4.201 -10.805 1.00 41.81 221 SER A O 1
ATOM 1714 N N . SER A 1 222 ? 6.763 2.738 -12.308 1.00 37.78 222 SER A N 1
ATOM 1715 C CA . SER A 1 222 ? 5.945 3.200 -13.437 1.00 37.78 222 SER A CA 1
ATOM 1716 C C . SER A 1 222 ? 4.478 2.764 -13.336 1.00 37.78 222 SER A C 1
ATOM 1718 O O . SER A 1 222 ? 3.610 3.401 -13.926 1.00 37.78 222 SER A O 1
ATOM 1720 N N . CYS A 1 223 ? 4.179 1.713 -12.563 1.00 39.28 223 CYS A N 1
ATOM 1721 C CA . CYS A 1 223 ? 2.823 1.168 -12.422 1.00 39.28 223 CYS A CA 1
ATOM 1722 C C . CYS A 1 223 ? 1.986 1.877 -11.337 1.00 39.28 223 CYS A C 1
ATOM 1724 O O . CYS A 1 223 ? 0.761 1.777 -11.345 1.00 39.28 223 CYS A O 1
ATOM 1726 N N . TYR A 1 224 ? 2.627 2.639 -10.441 1.00 38.06 224 TYR A N 1
ATOM 1727 C CA . TYR A 1 224 ? 1.988 3.370 -9.336 1.00 38.06 224 TYR A CA 1
ATOM 1728 C C . TYR A 1 224 ? 0.986 4.451 -9.805 1.00 38.06 224 TYR A C 1
ATOM 1730 O O . TYR A 1 224 ? 0.026 4.758 -9.106 1.00 38.06 224 TYR A O 1
ATOM 1738 N N . VAL A 1 225 ? 1.171 5.006 -11.010 1.00 37.56 225 VAL A N 1
ATOM 1739 C CA . VAL A 1 225 ? 0.373 6.129 -11.548 1.00 37.56 225 VAL A CA 1
ATOM 1740 C C . VAL A 1 225 ? -0.954 5.683 -12.187 1.00 37.56 225 VAL A C 1
ATOM 1742 O O . VAL A 1 225 ? -1.909 6.454 -12.225 1.00 37.56 225 VAL A O 1
ATOM 1745 N N . LEU A 1 226 ? -1.059 4.437 -12.658 1.00 33.78 226 LEU A N 1
ATOM 1746 C CA . LEU A 1 226 ? -2.218 3.960 -13.433 1.00 33.78 226 LEU A CA 1
ATOM 1747 C C . LEU A 1 226 ? -3.409 3.495 -12.573 1.00 33.78 226 LEU A C 1
ATOM 1749 O O . LEU A 1 226 ? -4.532 3.446 -13.066 1.00 33.78 226 LEU A O 1
ATOM 1753 N N . ALA A 1 227 ? -3.194 3.174 -11.295 1.00 34.94 227 ALA A N 1
ATOM 1754 C CA . ALA A 1 227 ? -4.193 2.501 -10.457 1.00 34.94 227 ALA A CA 1
ATOM 1755 C C . ALA A 1 227 ? -5.183 3.434 -9.721 1.00 34.94 227 ALA A C 1
ATOM 1757 O O . ALA A 1 227 ? -6.146 2.949 -9.137 1.00 34.94 227 ALA A O 1
ATOM 1758 N N . ILE A 1 228 ? -4.989 4.760 -9.750 1.00 39.22 228 ILE A N 1
ATOM 1759 C CA . ILE A 1 228 ? -5.830 5.729 -9.007 1.00 39.22 228 ILE A CA 1
ATOM 1760 C C . ILE A 1 228 ? -7.056 6.204 -9.830 1.00 39.22 228 ILE A C 1
ATOM 1762 O O . ILE A 1 228 ? -7.949 6.857 -9.301 1.00 39.22 228 ILE A O 1
ATOM 1766 N N . GLY A 1 229 ? -7.144 5.861 -11.122 1.00 30.84 229 GLY A N 1
ATOM 1767 C CA . GLY A 1 229 ? -8.042 6.541 -12.066 1.00 30.84 229 GLY A CA 1
ATOM 1768 C C . GLY A 1 229 ? -9.489 6.052 -12.208 1.00 30.84 229 GLY A C 1
ATOM 1769 O O . GLY A 1 229 ? -10.278 6.779 -12.797 1.00 30.84 229 GLY A O 1
ATOM 1770 N N . TYR A 1 230 ? -9.886 4.868 -11.730 1.00 32.12 230 TYR A N 1
ATOM 1771 C CA . TYR A 1 230 ? -11.200 4.322 -12.113 1.00 32.12 230 TYR A CA 1
ATOM 1772 C C . TYR A 1 230 ? -11.868 3.490 -11.026 1.00 32.12 230 TYR A C 1
ATOM 1774 O O . TYR A 1 230 ? -11.633 2.292 -10.950 1.00 32.12 230 TYR A O 1
ATOM 1782 N N . LEU A 1 231 ? -12.784 4.099 -10.268 1.00 30.64 231 LEU A N 1
ATOM 1783 C CA . LEU A 1 231 ? -13.950 3.407 -9.709 1.00 30.64 231 LEU A CA 1
ATOM 1784 C C . LEU A 1 231 ? -15.131 4.400 -9.630 1.00 30.64 231 LEU A C 1
ATOM 1786 O O . LEU A 1 231 ? -15.153 5.251 -8.738 1.00 30.64 231 LEU A O 1
ATOM 1790 N N . PRO A 1 232 ? -16.101 4.344 -10.565 1.00 29.12 232 PRO A N 1
ATOM 1791 C CA . PRO A 1 232 ? -17.344 5.089 -10.446 1.00 29.12 232 PRO A CA 1
ATOM 1792 C C . PRO A 1 232 ? -18.200 4.481 -9.331 1.00 29.12 232 PRO A C 1
ATOM 1794 O O . PRO A 1 232 ? -18.409 3.271 -9.269 1.00 29.12 232 PRO A O 1
ATOM 1797 N N . VAL A 1 233 ? -18.683 5.350 -8.448 1.0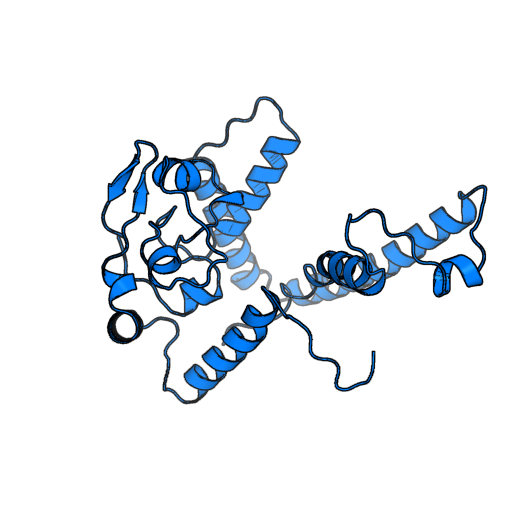0 30.45 233 VAL A N 1
ATOM 1798 C CA . VAL A 1 233 ? -19.665 5.042 -7.408 1.00 30.45 233 VAL A CA 1
ATOM 1799 C C . VAL A 1 233 ? -21.000 4.712 -8.082 1.00 30.45 233 VAL A C 1
ATOM 1801 O O . VAL A 1 233 ? -21.592 5.579 -8.728 1.00 30.45 233 VAL A O 1
ATOM 1804 N N . ILE A 1 234 ? -21.458 3.471 -7.920 1.00 31.17 234 ILE A N 1
ATOM 1805 C CA . ILE A 1 234 ? -22.876 3.090 -7.948 1.00 31.17 234 ILE A CA 1
ATOM 1806 C C . ILE A 1 234 ? -23.192 2.516 -6.571 1.00 31.17 234 ILE A C 1
ATOM 1808 O O . ILE A 1 234 ? -22.355 1.728 -6.072 1.00 31.17 234 ILE A O 1
#

InterPro domains:
  IPR001466 Beta-lactamase-related [PF00144] (4-87)
  IPR002293 Amino acid/polyamine transporter I [PF13520] (113-220)
  IPR012338 Beta-lactamase/transpeptidase-like [G3DSA:3.40.710.10] (1-115)
  IPR012338 Beta-lactamase/transpeptidase-like [SSF56601] (1-88)

Radius of gyration: 22.41 Å; chains: 1; bounding box: 49×45×56 Å

Foldseek 3Di:
DPPPDDDDCVCVVLVVVVVVQVVCVVVVNFDQADQVVVCVVPVLQVVAFEADPVRDTHHAPDGDGNVLVSQVQQQDDDCVVDVSQQCSCPPVGQDPPPPPPCSRSVRHGNDHRDRQQVVLVVVVVVVVVVDVPDDDDPVSSVVSSVVVVVVVVCCVVPVVVVVVVCVVVVVVVVVVVVVVVVVCCVVPPPDDDDPCCVVPNADDPPPDPDSVVSVVVVCPVVVPPPPPPDDDDD

Sequence (234 aa):
MELDSVFWLTSGTKLVTAIACMQLVEKGVLRLDDVELVEKLSPELEAVQVLQDDGTLVPKERGITIRMLLTHTAGFGYSFSNKKLLESYGACGLDEFTGSYHEILSQPLLQQPALPFLAATMIQGLVVLNHETYEMKRWQSTLVYWALVGLSTAINIWGRRLLSVVEGVSLLVHICAFIAITAVLWACSPTKHSAKFVFTSFVNNSGWSSNGVAWSIGLLSSCYVLAIGYLPVI

Secondary structure (DSSP, 8-state):
--TT-----GGGHHHHHHHHHHHHHHTTS--TT-HHHHHHH-HHHHH-EEEPTTS-EEE-SS---HHHHHTT-SS---GGG-HHHHHHTGGG---TTS--HHHHHSPPBSS---TTHHHHHHHHHHHHHH-TT-PPPHHHHHHHHHHHHHHHHHHHHH-HHHHHHHHHHHHHHHHHHHHHHHHHHHHH-SS---HHHHHH-----SS-S-HHHHHHHHTHHHHTTTTTS-----

pLDDT: mean 71.01, std 15.11, range [29.12, 92.69]